Protein 6F0W (pdb70)

Organism: Trichoplax adhaerens (NCBI:txid10228)

Radius of gyration: 16.63 Å; Cα contacts (8 Å, |Δi|>4): 532; chains: 2; bounding box: 41×38×41 Å

InterPro domains:
  IPR002893 Zinc finger, MYND-type [PF01753] (26-63)
  IPR002893 Zinc finger, MYND-type [PS01360] (26-63)
  IPR002893 Zinc finger, MYND-type [PS50865] (26-63)
  IPR005123 Oxoglutarate/iron-dependent dioxygenase domain [PS51471] (190-288)
  IPR006620 Prolyl 4-hydroxylase, alpha subunit [SM00702] (103-287)
  IPR044862 Prolyl 4-hydroxylase alpha subunit, Fe(2+) 2OG dioxygenase domain [PF13640] (195-286)
  IPR051559 Hypoxia-inducible factor prolyl hydroxylases [PTHR12907] (85-297)

B-factor: mean 20.67, std 8.8, range [8.58, 55.77]

CATH classification: 2.60.120.620

Solvent-accessible surface area: 11002 Å² total

Foldseek 3Di:
DCLPDDPVVVVVLLVLLVQQLVCCVPQQKDKDAQQPHDVLLVLQLVLLVVVVVVPQWAADADPVRHDDQQAAPKTKDFAQQPPPSRSSVVSVVVSVVVSVVSNAPRRPNFHWDDKGGKIKIKRAAPQTKHAWDFQPADLQFFFKKKKAWRDAPDDPVVPFWKWKDALPPDIDTHDRYGGMMMMGTRYPRITIMGGGGRHITIMIMMTTGRVVSNVVPDD/DVVVVDDDDDDPVPDDDD

Nearest PDB structures (foldseek):
  6f0w-assembly1_A  TM=1.005E+00  e=2.641E-50  Trichoplax adhaerens
  3ouj-assembly1_A  TM=9.513E-01  e=7.605E-31  Homo sapiens
  3ouh-assembly1_A  TM=9.297E-01  e=4.795E-30  Homo sapiens
  2g1m-assembly1_A  TM=9.326E-01  e=5.099E-30  Homo sapiens
  4j25-assembly4_D  TM=8.792E-01  e=5.509E-13  Pseudomonas putida KT2440

Structure (mmCIF, N/CA/C/O backbone):
data_6F0W
#
_entry.id   6F0W
#
_cell.length_a   40.841
_cell.length_b   41.321
_cell.length_c   42.076
_cell.angle_alpha   114.060
_cell.angle_beta   95.670
_cell.angle_gamma   103.690
#
_symmetry.space_group_name_H-M   'P 1'
#
loop_
_entity.id
_entity.type
_entity.pdbx_description
1 polymer 'HIF prolyl hydroxylase'
2 polymer 'Hypoxia inducible factor, alpha subunit'
3 non-polymer N-OXALYLGLYCINE
4 non-polymer 'MANGANESE (II) ION'
5 water water
#
loop_
_atom_site.group_PDB
_atom_site.id
_atom_site.type_symbol
_atom_site.label_atom_id
_atom_site.label_alt_id
_atom_site.label_comp_id
_atom_site.label_asym_id
_atom_site.label_entity_id
_atom_site.label_seq_id
_atom_site.pdbx_PDB_ins_code
_atom_site.Cartn_x
_atom_site.Cartn_y
_atom_site.Cartn_z
_atom_site.occupancy
_atom_site.B_iso_or_equiv
_atom_site.auth_seq_id
_atom_site.auth_comp_id
_atom_site.auth_asym_id
_atom_site.auth_atom_id
_atom_site.pdbx_PDB_model_num
ATOM 1 N N A CYS A 1 30 ? 11.489 16.044 4.156 0.50 34.69 73 CYS A N 1
ATOM 2 N N B CYS A 1 30 ? 11.714 15.907 4.331 0.50 34.68 73 CYS A N 1
ATOM 3 C CA A CYS A 1 30 ? 10.061 16.275 3.970 0.50 33.76 73 CYS A CA 1
ATOM 4 C CA B CYS A 1 30 ? 10.373 16.473 4.210 0.50 33.80 73 CYS A CA 1
ATOM 5 C C A CYS A 1 30 ? 9.273 15.827 5.194 0.50 33.64 73 CYS A C 1
ATOM 6 C C B CYS A 1 30 ? 9.465 15.899 5.293 0.50 33.65 73 CYS A C 1
ATOM 7 O O A CYS A 1 30 ? 9.206 14.629 5.493 0.50 36.07 73 CYS A O 1
ATOM 8 O O B CYS A 1 30 ? 9.479 14.692 5.562 0.50 36.07 73 CYS A O 1
ATOM 13 N N . ASP A 1 31 ? 8.684 16.778 5.914 0.60 33.08 74 ASP A N 1
ATOM 14 C CA . ASP A 1 31 ? 7.862 16.440 7.073 0.60 29.83 74 ASP A CA 1
ATOM 15 C C . ASP A 1 31 ? 6.473 16.067 6.578 0.60 29.63 74 ASP A C 1
ATOM 16 O O . ASP A 1 31 ? 5.653 16.931 6.258 0.60 29.83 74 ASP A O 1
ATOM 19 N N . LYS A 1 32 ? 6.209 14.772 6.512 0.60 29.66 75 LYS A N 1
ATOM 20 C CA . LYS A 1 32 ? 4.910 14.265 6.108 0.60 29.67 75 LYS A CA 1
ATOM 21 C C . LYS A 1 32 ? 3.945 14.177 7.284 0.60 29.74 75 LYS A C 1
ATOM 22 O O . LYS A 1 32 ? 2.889 13.547 7.165 0.60 29.95 75 LYS A O 1
ATOM 28 N N . THR A 1 33 ? 4.272 14.857 8.390 0.60 29.95 76 THR A N 1
ATOM 29 C CA . THR A 1 33 ? 3.441 15.001 9.593 0.60 29.71 76 THR A CA 1
ATOM 30 C C . THR A 1 33 ? 3.988 14.163 10.738 0.60 29.86 76 THR A C 1
ATOM 31 O O . THR A 1 33 ? 4.665 14.685 11.640 0.60 30.11 76 THR A O 1
ATOM 33 N N . GLU A 1 38 ? 2.081 24.021 8.723 1.00 40.29 81 GLU A N 1
ATOM 34 C CA . GLU A 1 38 ? 1.330 24.827 9.668 1.00 38.84 81 GLU A CA 1
ATOM 35 C C . GLU A 1 38 ? 1.974 26.197 9.887 1.00 35.51 81 GLU A C 1
ATOM 36 O O . GLU A 1 38 ? 1.517 26.964 10.726 1.00 36.03 81 GLU A O 1
ATOM 38 N N . LYS A 1 39 ? 3.025 26.506 9.131 1.00 31.81 82 LYS A N 1
ATOM 39 C CA . LYS A 1 39 ? 3.613 27.836 9.172 1.00 29.47 82 LYS A CA 1
ATOM 40 C C . LYS A 1 39 ? 2.602 28.875 8.702 1.00 25.60 82 LYS A C 1
ATOM 41 O O . LYS A 1 39 ? 1.840 28.643 7.765 1.00 24.48 82 LYS A O 1
ATOM 47 N N . THR A 1 40 ? 2.633 30.061 9.313 1.00 24.05 83 THR A N 1
ATOM 48 C CA . THR A 1 40 ? 1.672 31.087 8.916 1.00 22.99 83 THR A CA 1
ATOM 49 C C . THR A 1 40 ? 1.822 31.462 7.442 1.00 22.34 83 THR A C 1
ATOM 50 O O . THR A 1 40 ? 0.823 31.591 6.729 1.00 22.20 83 THR A O 1
ATOM 54 N N . TRP A 1 41 ? 3.053 31.658 6.967 1.00 23.57 84 TRP A N 1
ATOM 55 C CA . TRP A 1 41 ? 3.227 32.049 5.574 1.00 26.11 84 TRP A CA 1
ATOM 56 C C . TRP A 1 41 ? 2.729 30.967 4.630 1.00 24.67 84 TRP A C 1
ATOM 57 O O . TRP A 1 41 ? 2.199 31.281 3.564 1.00 24.94 84 TRP A O 1
ATOM 68 N N . GLN A 1 42 ? 2.852 29.696 5.017 1.00 23.34 85 GLN A N 1
ATOM 69 C CA . GLN A 1 42 ? 2.361 28.616 4.172 1.00 23.48 85 GLN A CA 1
ATOM 70 C C . GLN A 1 42 ? 0.838 28.602 4.142 1.00 20.73 85 GLN A C 1
ATOM 71 O O . GLN A 1 42 ? 0.230 28.387 3.086 1.00 20.75 85 GLN A O 1
ATOM 77 N N . LEU A 1 43 ? 0.207 28.797 5.303 1.00 19.02 86 LEU A N 1
ATOM 78 C CA . LEU A 1 43 ? -1.246 28.811 5.347 1.00 18.62 86 LEU A CA 1
ATOM 79 C C . LEU A 1 43 ? -1.795 29.954 4.507 1.00 19.27 86 LEU A C 1
ATOM 80 O O . LEU A 1 43 ? -2.778 29.776 3.790 1.00 20.32 86 LEU A O 1
ATOM 85 N N . GLN A 1 44 ? -1.159 31.132 4.560 1.00 19.77 87 GLN A N 1
ATOM 86 C CA . GLN A 1 44 ? -1.614 32.247 3.719 1.00 20.44 87 GLN A CA 1
ATOM 87 C C . GLN A 1 44 ? -1.365 31.988 2.233 1.00 21.10 87 GLN A C 1
ATOM 88 O O . GLN A 1 44 ? -2.219 32.300 1.377 1.00 21.54 87 GLN A O 1
ATOM 94 N N . LYS A 1 45 ? -0.242 31.338 1.914 1.00 21.70 88 LYS A N 1
ATOM 95 C CA . LYS A 1 45 ? 0.033 30.971 0.533 1.00 22.22 88 LYS A CA 1
ATOM 96 C C . LYS A 1 45 ? -1.022 30.015 0.001 1.00 21.96 88 LYS A C 1
ATOM 97 O O . LYS A 1 45 ? -1.471 30.140 -1.143 1.00 21.86 88 LYS A O 1
ATOM 103 N N . ASN A 1 46 ? -1.411 29.031 0.810 1.00 22.43 89 ASN A N 1
ATOM 104 C CA . ASN A 1 46 ? -2.400 28.069 0.365 1.00 23.12 89 ASN A CA 1
ATOM 105 C C . ASN A 1 46 ? -3.734 28.733 0.066 1.00 20.69 89 ASN A C 1
ATOM 106 O O . ASN A 1 46 ? -4.421 28.338 -0.884 1.00 20.00 89 ASN A O 1
ATOM 111 N N . GLU A 1 47 ? -4.104 29.769 0.839 1.00 20.05 90 GLU A N 1
ATOM 112 C CA . GLU A 1 47 ? -5.313 30.522 0.514 1.00 19.96 90 GLU A CA 1
ATOM 113 C C . GLU A 1 47 ? -5.163 31.192 -0.839 1.00 19.43 90 GLU A C 1
ATOM 114 O O . GLU A 1 47 ? -6.084 31.149 -1.667 1.00 19.47 90 GLU A O 1
ATOM 120 N N . ARG A 1 48 ? -4.004 31.820 -1.080 1.00 20.37 91 ARG A N 1
ATOM 121 C CA . ARG A 1 48 ? -3.737 32.457 -2.370 1.00 21.68 91 ARG A CA 1
ATOM 122 C C . ARG A 1 48 ? -3.799 31.453 -3.512 1.00 18.84 91 ARG A C 1
ATOM 123 O O . ARG A 1 48 ? -4.370 31.738 -4.570 1.00 18.90 91 ARG A O 1
ATOM 131 N N . LEU A 1 49 ? -3.246 30.256 -3.318 1.00 17.85 92 LEU A N 1
ATOM 132 C CA . LEU A 1 49 ? -3.295 29.257 -4.369 1.00 17.87 92 LEU A CA 1
ATOM 133 C C . LEU A 1 49 ? -4.722 28.837 -4.700 1.00 16.40 92 LEU A C 1
ATOM 134 O O . LEU A 1 49 ? -5.056 28.653 -5.868 1.00 15.99 92 LEU A O 1
ATOM 139 N N A SER A 1 50 ? -5.566 28.633 -3.685 0.75 16.13 93 SER A N 1
ATOM 140 N N B SER A 1 50 ? -5.567 28.636 -3.690 0.25 16.88 93 SER A N 1
ATOM 141 C CA A SER A 1 50 ? -6.948 28.259 -3.965 0.75 16.67 93 SER A CA 1
ATOM 142 C CA B SER A 1 50 ? -6.944 28.256 -3.983 0.25 17.68 93 SER A CA 1
ATOM 143 C C A SER A 1 50 ? -7.673 29.372 -4.721 0.75 15.64 93 SER A C 1
ATOM 144 C C B SER A 1 50 ? -7.671 29.368 -4.732 0.25 16.81 93 SER A C 1
ATOM 145 O O A SER A 1 50 ? -8.429 29.100 -5.654 0.75 15.77 93 SER A O 1
ATOM 146 O O B SER A 1 50 ? -8.455 29.096 -5.648 0.25 16.71 93 SER A O 1
ATOM 151 N N . ASN A 1 51 ? -7.406 30.626 -4.377 1.00 16.72 94 ASN A N 1
ATOM 152 C CA . ASN A 1 51 ? -8.024 31.732 -5.103 1.00 17.83 94 ASN A CA 1
ATOM 153 C C . ASN A 1 51 ? -7.583 31.747 -6.562 1.00 16.60 94 ASN A C 1
ATOM 154 O O . ASN A 1 51 ? -8.389 31.994 -7.466 1.00 16.71 94 ASN A O 1
ATOM 159 N N A MET A 1 52 ? -6.308 31.461 -6.808 0.42 16.46 95 MET A N 1
ATOM 160 N N B MET A 1 52 ? -6.294 31.481 -6.815 0.58 15.57 95 MET A N 1
ATOM 161 C CA A MET A 1 52 ? -5.815 31.414 -8.174 0.42 16.46 95 MET A CA 1
ATOM 162 C CA B MET A 1 52 ? -5.804 31.389 -8.187 0.58 14.75 95 MET A CA 1
ATOM 163 C C A MET A 1 52 ? -6.406 30.228 -8.934 0.42 15.18 95 MET A C 1
ATOM 164 C C B MET A 1 52 ? -6.461 30.233 -8.922 0.58 14.63 95 MET A C 1
ATOM 165 O O A MET A 1 52 ? -6.773 30.351 -10.111 0.42 14.85 95 MET A O 1
ATOM 166 O O B MET A 1 52 ? -6.920 30.373 -10.067 0.58 14.72 95 MET A O 1
ATOM 175 N N . VAL A 1 53 ? -6.516 29.070 -8.284 1.00 14.30 96 VAL A N 1
ATOM 176 C CA . VAL A 1 53 ? -7.103 27.907 -8.929 1.00 14.73 96 VAL A CA 1
ATOM 177 C C . VAL A 1 53 ? -8.544 28.180 -9.315 1.00 14.02 96 VAL A C 1
ATOM 178 O O . VAL A 1 53 ? -8.959 27.880 -10.438 1.00 14.55 96 VAL A O 1
ATOM 182 N N . VAL A 1 54 ? -9.333 28.734 -8.395 1.00 14.18 97 VAL A N 1
ATOM 183 C CA . VAL A 1 54 ? -10.729 29.033 -8.708 1.00 14.34 97 VAL A CA 1
ATOM 184 C C . VAL A 1 54 ? -10.803 29.957 -9.918 1.00 14.05 97 VAL A C 1
ATOM 185 O O . VAL A 1 54 ? -11.531 29.704 -10.888 1.00 15.37 97 VAL A O 1
ATOM 189 N N . ASN A 1 55 ? -10.065 31.059 -9.878 1.00 14.08 98 ASN A N 1
ATOM 190 C CA . ASN A 1 55 ? -10.126 32.000 -10.997 1.00 14.56 98 ASN A CA 1
ATOM 191 C C . ASN A 1 55 ? -9.654 31.382 -12.306 1.00 14.71 98 ASN A C 1
ATOM 192 O O . ASN A 1 55 ? -10.272 31.587 -13.368 1.00 15.74 98 ASN A O 1
ATOM 197 N N . GLN A 1 56 ? -8.549 30.637 -12.259 1.00 14.25 99 GLN A N 1
ATOM 198 C CA . GLN A 1 56 ? -8.004 30.105 -13.505 1.00 14.05 99 GLN A CA 1
ATOM 199 C C . GLN A 1 56 ? -8.888 29.015 -14.102 1.00 14.25 99 GLN A C 1
ATOM 200 O O . GLN A 1 56 ? -9.101 28.987 -15.315 1.00 14.88 99 GLN A O 1
ATOM 206 N N . LEU A 1 57 ? -9.431 28.115 -13.279 1.00 13.75 100 LEU A N 1
ATOM 207 C CA . LEU A 1 57 ? -10.349 27.112 -13.792 1.00 14.36 100 LEU A CA 1
ATOM 208 C C . LEU A 1 57 ? -11.605 27.767 -14.344 1.00 15.77 100 LEU A C 1
ATOM 209 O O . LEU A 1 57 ? -12.044 27.449 -15.451 1.00 16.97 100 LEU A O 1
ATOM 214 N N . ASN A 1 58 ? -12.200 28.696 -13.599 1.00 17.37 101 ASN A N 1
ATOM 215 C CA . ASN A 1 58 ? -13.443 29.301 -14.085 1.00 20.00 101 ASN A CA 1
ATOM 216 C C . ASN A 1 58 ? -13.193 30.140 -15.334 1.00 21.98 101 ASN A C 1
ATOM 217 O O . ASN A 1 58 ? -14.051 30.191 -16.225 1.00 24.56 101 ASN A O 1
ATOM 222 N N . THR A 1 59 ? -12.052 30.829 -15.417 1.00 21.16 102 THR A N 1
ATOM 223 C CA . THR A 1 59 ? -11.754 31.711 -16.548 1.00 21.46 102 THR A CA 1
ATOM 224 C C . THR A 1 59 ? -11.239 30.946 -17.761 1.00 21.14 102 THR A C 1
ATOM 225 O O . THR A 1 59 ? -11.626 31.232 -18.906 1.00 23.67 102 THR A O 1
ATOM 229 N N . ASN A 1 60 ? -10.274 30.074 -17.550 1.00 19.01 103 ASN A N 1
ATOM 230 C CA . ASN A 1 60 ? -9.519 29.516 -18.641 1.00 18.59 103 ASN A CA 1
ATOM 231 C C . ASN A 1 60 ? -9.656 28.000 -18.742 1.00 16.74 103 ASN A C 1
ATOM 232 O O . ASN A 1 60 ? -9.240 27.425 -19.753 1.00 18.34 103 ASN A O 1
ATOM 237 N N . GLY A 1 61 ? -10.218 27.349 -17.723 1.00 16.38 104 GLY A N 1
ATOM 238 C CA . GLY A 1 61 ? -10.489 25.930 -17.746 1.00 16.29 104 GLY A CA 1
ATOM 239 C C . GLY A 1 61 ? -9.334 25.066 -17.312 1.00 13.71 104 GLY A C 1
ATOM 240 O O . GLY A 1 61 ? -9.488 23.843 -17.310 1.00 12.45 104 GLY A O 1
ATOM 241 N N . PHE A 1 62 ? -8.207 25.657 -16.932 1.00 12.11 105 PHE A N 1
ATOM 242 C CA . PHE A 1 62 ? -7.043 24.929 -16.462 1.00 12.31 105 PHE A CA 1
ATOM 243 C C . PHE A 1 62 ? -6.204 25.866 -15.612 1.00 11.81 105 PHE A C 1
ATOM 244 O O . PHE A 1 62 ? -6.283 27.099 -15.757 1.00 13.67 105 PHE A O 1
ATOM 252 N N . CYS A 1 63 ? -5.304 25.258 -14.818 1.00 11.98 106 CYS A N 1
ATOM 253 C CA . CYS A 1 63 ? -4.432 26.014 -13.935 1.00 12.84 106 CYS A CA 1
ATOM 254 C C . CYS A 1 63 ? -3.144 25.225 -13.751 1.00 13.28 106 CYS A C 1
ATOM 255 O O . CYS A 1 63 ? -3.210 24.036 -13.467 1.00 13.85 106 CYS A O 1
ATOM 258 N N . ILE A 1 64 ? -2.016 25.891 -13.829 1.00 13.63 107 ILE A N 1
ATOM 259 C CA . ILE A 1 64 ? -0.708 25.323 -13.565 1.00 14.71 107 ILE A CA 1
ATOM 260 C C . ILE A 1 64 ? -0.194 25.908 -12.260 1.00 16.01 107 ILE A C 1
ATOM 261 O O . ILE A 1 64 ? -0.197 27.126 -12.084 1.00 18.26 107 ILE A O 1
ATOM 266 N N . ILE A 1 65 ? 0.315 25.042 -11.376 1.00 15.21 108 ILE A N 1
ATOM 267 C CA . ILE A 1 65 ? 1.034 25.455 -10.179 1.00 15.62 108 ILE A CA 1
ATOM 268 C C . ILE A 1 65 ? 2.435 24.847 -10.246 1.00 15.35 108 ILE A C 1
ATOM 269 O O . ILE A 1 65 ? 2.605 23.635 -10.115 1.00 15.66 108 ILE A O 1
ATOM 274 N N . ASN A 1 66 ? 3.436 25.684 -10.383 1.00 15.17 109 ASN A N 1
ATOM 275 C CA . ASN A 1 66 ? 4.808 25.211 -10.365 1.00 15.55 109 ASN A CA 1
ATOM 276 C C . ASN A 1 66 ? 5.295 25.035 -8.932 1.00 16.17 109 ASN A C 1
ATOM 277 O O . ASN A 1 66 ? 4.854 25.721 -8.013 1.00 17.21 109 ASN A O 1
ATOM 282 N N . ASN A 1 67 ? 6.221 24.091 -8.740 1.00 15.28 110 ASN A N 1
ATOM 283 C CA . ASN A 1 67 ? 6.866 23.909 -7.432 1.00 16.18 110 ASN A CA 1
ATOM 284 C C . ASN A 1 67 ? 5.843 23.651 -6.322 1.00 16.36 110 ASN A C 1
ATOM 285 O O . ASN A 1 67 ? 5.885 24.256 -5.251 1.00 17.99 110 ASN A O 1
ATOM 290 N N . PHE A 1 68 ? 4.934 22.713 -6.573 1.00 14.82 111 PHE A N 1
ATOM 291 C CA . PHE A 1 68 ? 3.802 22.548 -5.673 1.00 14.55 111 PHE A CA 1
ATOM 292 C C . PHE A 1 68 ? 4.226 22.038 -4.301 1.00 14.88 111 PHE A C 1
ATOM 293 O O . PHE A 1 68 ? 3.776 22.569 -3.286 1.00 15.93 111 PHE A O 1
ATOM 301 N N . LEU A 1 69 ? 5.049 20.981 -4.250 1.00 15.18 112 LEU A N 1
ATOM 302 C CA . LEU A 1 69 ? 5.463 20.412 -2.968 1.00 16.39 112 LEU A CA 1
ATOM 303 C C . LEU A 1 69 ? 6.837 20.867 -2.515 1.00 17.93 112 LEU A C 1
ATOM 304 O O . LEU A 1 69 ? 7.160 20.691 -1.334 1.00 20.65 112 LEU A O 1
ATOM 309 N N . GLY A 1 70 ? 7.650 21.425 -3.399 1.00 18.09 113 GLY A N 1
ATOM 310 C CA . GLY A 1 70 ? 9.058 21.645 -3.076 1.00 19.36 113 GLY A CA 1
ATOM 311 C C . GLY A 1 70 ? 9.917 20.454 -3.458 1.00 20.54 113 GLY A C 1
ATOM 312 O O . GLY A 1 70 ? 9.468 19.324 -3.490 1.00 20.12 113 GLY A O 1
ATOM 313 N N A SER A 1 71 ? 11.206 20.720 -3.718 0.50 21.69 114 SER A N 1
ATOM 314 N N B SER A 1 71 ? 11.201 20.729 -3.736 0.50 21.94 114 SER A N 1
ATOM 315 C CA A SER A 1 71 ? 12.062 19.696 -4.325 0.50 24.03 114 SER A CA 1
ATOM 316 C CA B SER A 1 71 ? 12.075 19.706 -4.316 0.50 24.57 114 SER A CA 1
ATOM 317 C C A SER A 1 71 ? 12.311 18.514 -3.393 0.50 23.18 114 SER A C 1
ATOM 318 C C B SER A 1 71 ? 12.265 18.513 -3.388 0.50 23.60 114 SER A C 1
ATOM 319 O O A SER A 1 71 ? 12.416 17.379 -3.860 0.50 22.41 114 SER A O 1
ATOM 320 O O B SER A 1 71 ? 12.258 17.371 -3.848 0.50 23.20 114 SER A O 1
ATOM 325 N N . SER A 1 72 ? 12.441 18.754 -2.085 1.00 24.01 115 SER A N 1
ATOM 326 C CA . SER A 1 72 ? 12.691 17.649 -1.152 1.00 25.71 115 SER A CA 1
ATOM 327 C C . SER A 1 72 ? 11.520 16.667 -1.108 1.00 23.40 115 SER A C 1
ATOM 328 O O . SER A 1 72 ? 11.698 15.441 -1.233 1.00 23.06 115 SER A O 1
ATOM 331 N N . CYS A 1 73 ? 10.306 17.181 -0.921 1.00 21.70 116 CYS A N 1
ATOM 332 C CA A CYS A 1 73 ? 9.128 16.321 -0.881 0.60 21.10 116 CYS A CA 1
ATOM 333 C CA B CYS A 1 73 ? 9.140 16.317 -0.881 0.40 21.13 116 CYS A CA 1
ATOM 334 C C . CYS A 1 73 ? 8.863 15.682 -2.244 1.00 18.72 116 CYS A C 1
ATOM 335 O O . CYS A 1 73 ? 8.515 14.500 -2.336 1.00 18.25 116 CYS A O 1
ATOM 340 N N . SER A 1 74 ? 9.015 16.439 -3.320 1.00 16.82 117 SER A N 1
ATOM 341 C CA . SER A 1 74 ? 8.802 15.889 -4.640 1.00 16.09 117 SER A CA 1
ATOM 342 C C . SER A 1 74 ? 9.770 14.734 -4.921 1.00 15.06 117 SER A C 1
ATOM 343 O O . SER A 1 74 ? 9.409 13.751 -5.566 1.00 14.34 117 SER A O 1
ATOM 346 N N . THR A 1 75 ? 11.033 14.853 -4.483 1.00 16.40 118 THR A N 1
ATOM 347 C CA . THR A 1 75 ? 11.991 13.777 -4.691 1.00 17.46 118 THR A CA 1
ATOM 348 C C . THR A 1 75 ? 11.521 12.518 -3.985 1.00 16.49 118 THR A C 1
ATOM 349 O O . THR A 1 75 ? 11.665 11.420 -4.523 1.00 16.36 118 THR A O 1
ATOM 353 N N . GLU A 1 76 ? 10.962 12.658 -2.785 1.00 16.45 119 GLU A N 1
ATOM 354 C CA . GLU A 1 76 ? 10.458 11.481 -2.073 1.00 17.33 119 GLU A CA 1
ATOM 355 C C . GLU A 1 76 ? 9.302 10.841 -2.824 1.00 15.13 119 GLU A C 1
ATOM 356 O O . GLU A 1 76 ? 9.212 9.609 -2.878 1.00 15.20 119 GLU A O 1
ATOM 362 N N . VAL A 1 77 ? 8.405 11.658 -3.402 1.00 14.01 120 VAL A N 1
ATOM 363 C CA . VAL A 1 77 ? 7.323 11.097 -4.194 1.00 13.47 120 VAL A CA 1
ATOM 364 C C . VAL A 1 77 ? 7.907 10.312 -5.346 1.00 13.12 120 VAL A C 1
ATOM 365 O O . VAL A 1 77 ? 7.505 9.185 -5.622 1.00 13.99 120 VAL A O 1
ATOM 369 N N . LEU A 1 78 ? 8.851 10.938 -6.078 1.00 13.17 121 LEU A N 1
ATOM 370 C CA . LEU A 1 78 ? 9.448 10.274 -7.226 1.00 13.95 121 LEU A CA 1
ATOM 371 C C . LEU A 1 78 ? 10.106 8.955 -6.818 1.00 13.46 121 LEU A C 1
ATOM 372 O O . LEU A 1 78 ? 9.928 7.940 -7.481 1.00 14.34 121 LEU A O 1
ATOM 377 N N . GLN A 1 79 ? 10.834 8.949 -5.708 1.00 14.20 122 GLN A N 1
ATOM 378 C CA A GLN A 1 79 ? 11.520 7.723 -5.274 0.58 15.23 122 GLN A CA 1
ATOM 379 C CA B GLN A 1 79 ? 11.521 7.727 -5.273 0.42 15.19 122 GLN A CA 1
ATOM 380 C C . GLN A 1 79 ? 10.526 6.608 -4.981 1.00 14.65 122 GLN A C 1
ATOM 381 O O . GLN A 1 79 ? 10.745 5.449 -5.358 1.00 15.24 122 GLN A O 1
ATOM 392 N N . GLN A 1 80 ? 9.381 6.949 -4.373 1.00 14.20 123 GLN A N 1
ATOM 393 C CA . GLN A 1 80 ? 8.381 5.921 -4.080 1.00 14.51 123 GLN A CA 1
ATOM 394 C C . GLN A 1 80 ? 7.705 5.432 -5.351 1.00 13.75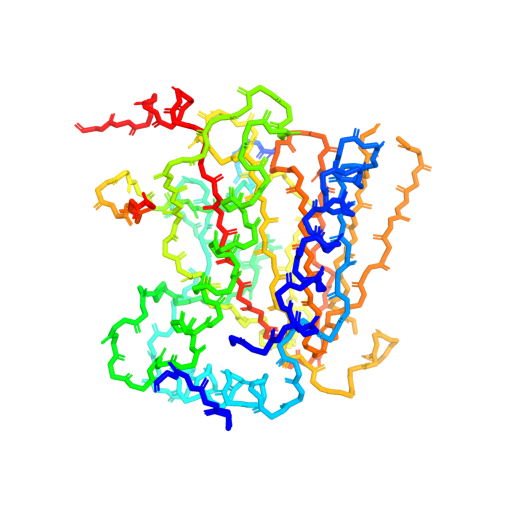 123 GLN A C 1
ATOM 395 O O . GLN A 1 80 ? 7.426 4.238 -5.491 1.00 14.84 123 GLN A O 1
ATOM 401 N N . VAL A 1 81 ? 7.438 6.326 -6.309 1.00 13.79 124 VAL A N 1
ATOM 402 C CA . VAL A 1 81 ? 6.905 5.891 -7.592 1.00 13.32 124 VAL A CA 1
ATOM 403 C C . VAL A 1 81 ? 7.872 4.952 -8.308 1.00 13.67 124 VAL A C 1
ATOM 404 O O . VAL A 1 81 ? 7.467 3.927 -8.863 1.00 14.01 124 VAL A O 1
ATOM 408 N N . LEU A 1 82 ? 9.164 5.269 -8.287 1.00 14.34 125 LEU A N 1
ATOM 409 C CA . LEU A 1 82 ? 10.143 4.392 -8.938 1.00 15.06 125 LEU A CA 1
ATOM 410 C C . LEU A 1 82 ? 10.225 3.044 -8.251 1.00 14.81 125 LEU A C 1
ATOM 411 O O . LEU A 1 82 ? 10.322 2.020 -8.903 1.00 15.50 125 LEU A O 1
ATOM 416 N N . ASN A 1 83 ? 10.167 3.045 -6.941 1.00 14.71 126 ASN A N 1
ATOM 417 C CA . ASN A 1 83 ? 10.194 1.775 -6.222 1.00 16.00 126 ASN A CA 1
ATOM 418 C C . ASN A 1 83 ? 8.980 0.916 -6.561 1.00 15.99 126 ASN A C 1
ATOM 419 O O . ASN A 1 83 ? 9.104 -0.305 -6.733 1.00 16.86 126 ASN A O 1
ATOM 424 N N . LEU A 1 84 ? 7.795 1.519 -6.628 1.00 15.35 127 LEU A N 1
ATOM 425 C CA . LEU A 1 84 ? 6.610 0.778 -7.050 1.00 15.74 127 LEU A CA 1
ATOM 426 C C . LEU A 1 84 ? 6.781 0.216 -8.455 1.00 14.78 127 LEU A C 1
ATOM 427 O O . LEU A 1 84 ? 6.442 -0.951 -8.721 1.00 15.68 127 LEU A O 1
ATOM 432 N N . TYR A 1 85 ? 7.293 1.039 -9.378 1.00 14.47 128 TYR A N 1
ATOM 433 C CA . TYR A 1 85 ? 7.442 0.576 -10.752 1.00 14.97 128 TYR A CA 1
ATOM 434 C C . TYR A 1 85 ? 8.412 -0.604 -10.811 1.00 15.95 128 TYR A C 1
ATOM 435 O O . TYR A 1 85 ? 8.146 -1.621 -11.470 1.00 16.94 128 TYR A O 1
ATOM 444 N N . GLN A 1 86 ? 9.530 -0.497 -10.108 1.00 17.20 129 GLN A N 1
ATOM 445 C CA . GLN A 1 86 ? 10.541 -1.552 -10.133 1.00 20.00 129 GLN A CA 1
ATOM 446 C C . GLN A 1 86 ? 10.051 -2.829 -9.482 1.00 20.49 129 GLN A C 1
ATOM 447 O O . GLN A 1 86 ? 10.581 -3.904 -9.775 1.00 23.18 129 GLN A O 1
ATOM 453 N N . SER A 1 87 ? 9.037 -2.739 -8.629 1.00 19.20 130 SER A N 1
ATOM 454 C CA . SER A 1 87 ? 8.487 -3.887 -7.924 1.00 19.81 130 SER A CA 1
ATOM 455 C C . SER A 1 87 ? 7.505 -4.703 -8.765 1.00 19.56 130 SER A C 1
ATOM 456 O O . SER A 1 87 ? 7.078 -5.775 -8.326 1.00 20.72 130 SER A O 1
ATOM 459 N N . GLY A 1 88 ? 7.171 -4.267 -9.972 1.00 17.70 131 GLY A N 1
ATOM 460 C CA . GLY A 1 88 ? 6.441 -5.094 -10.899 1.00 17.09 131 GLY A CA 1
ATOM 461 C C . GLY A 1 88 ? 4.938 -5.084 -10.727 1.00 16.16 131 GLY A C 1
ATOM 462 O O . GLY A 1 88 ? 4.277 -5.994 -11.222 1.00 16.47 131 GLY A O 1
ATOM 463 N N . VAL A 1 89 ? 4.386 -4.061 -10.070 1.00 15.26 132 VAL A N 1
ATOM 464 C CA . VAL A 1 89 ? 2.955 -3.993 -9.795 1.00 14.86 132 VAL A CA 1
ATOM 465 C C . VAL A 1 89 ? 2.171 -3.142 -10.774 1.00 13.76 132 VAL A C 1
ATOM 466 O O . VAL A 1 89 ? 0.940 -3.033 -10.617 1.00 15.64 132 VAL A O 1
ATOM 470 N N . PHE A 1 90 ? 2.804 -2.544 -11.787 1.00 12.80 133 PHE A N 1
ATOM 471 C CA . PHE A 1 90 ? 2.067 -1.712 -12.749 1.00 12.95 133 PHE A CA 1
ATOM 472 C C . PHE A 1 90 ? 1.425 -2.566 -13.843 1.00 13.92 133 PHE A C 1
ATOM 473 O O . PHE A 1 90 ? 1.965 -3.589 -14.288 1.00 15.07 133 PHE A O 1
ATOM 481 N N . SER A 1 91 ? 0.172 -2.215 -14.151 1.00 15.23 134 SER A N 1
ATOM 482 C CA . SER A 1 91 ? -0.614 -2.887 -15.183 1.00 16.09 134 SER A CA 1
ATOM 483 C C . SER A 1 91 ? -0.709 -1.953 -16.390 1.00 16.02 134 SER A C 1
ATOM 484 O O . SER A 1 91 ? -0.190 -0.863 -16.381 1.00 16.50 134 SER A O 1
ATOM 487 N N . ASN A 1 92 ? -1.414 -2.352 -17.418 1.00 17.17 135 ASN A N 1
ATOM 488 C CA . ASN A 1 92 ? -1.597 -1.459 -18.571 1.00 17.77 135 ASN A CA 1
ATOM 489 C C . ASN A 1 92 ? -2.733 -0.470 -18.376 1.00 16.34 135 ASN A C 1
ATOM 490 O O . ASN A 1 92 ? -3.781 -0.821 -17.862 1.00 17.26 135 ASN A O 1
ATOM 495 N N . GLY A 1 93 ? -2.534 0.782 -18.799 1.00 15.15 136 GLY A N 1
ATOM 496 C CA . GLY A 1 93 ? -3.629 1.725 -18.732 1.00 14.84 136 GLY A CA 1
ATOM 497 C C . GLY A 1 93 ? -4.769 1.257 -19.602 1.00 15.43 136 GLY A C 1
ATOM 498 O O . GLY A 1 93 ? -4.561 0.745 -20.698 1.00 16.87 136 GLY A O 1
ATOM 499 N N A GLN A 1 94 ? -5.989 1.458 -19.115 0.70 15.08 137 GLN A N 1
ATOM 500 N N B GLN A 1 94 ? -5.985 1.497 -19.138 0.30 16.36 137 GLN A N 1
ATOM 501 C CA A GLN A 1 94 ? -7.190 0.955 -19.764 0.70 16.53 137 GLN A CA 1
ATOM 502 C CA B GLN A 1 94 ? -7.166 0.975 -19.798 0.30 18.33 137 GLN A CA 1
ATOM 503 C C A GLN A 1 94 ? -8.098 2.086 -20.224 0.70 16.58 137 GLN A C 1
ATOM 504 C C B GLN A 1 94 ? -8.112 2.089 -20.211 0.30 18.08 137 GLN A C 1
ATOM 505 O O A GLN A 1 94 ? -8.029 3.201 -19.727 0.70 14.62 137 GLN A O 1
ATOM 506 O O B GLN A 1 94 ? -8.080 3.198 -19.680 0.30 17.12 137 GLN A O 1
ATOM 517 N N . LEU A 1 95 ? -8.950 1.760 -21.182 1.00 18.78 138 LEU A N 1
ATOM 518 C CA . LEU A 1 95 ? -9.985 2.658 -21.671 1.00 21.20 138 LEU A CA 1
ATOM 519 C C . LEU A 1 95 ? -11.332 2.327 -21.029 1.00 24.06 138 LEU A C 1
ATOM 520 O O . LEU A 1 95 ? -11.534 1.272 -20.434 1.00 24.69 138 LEU A O 1
ATOM 525 N N . ALA A 1 96 ? -12.283 3.242 -21.206 1.00 28.83 139 ALA A N 1
ATOM 526 C CA . ALA A 1 96 ? -13.568 3.167 -20.511 1.00 33.84 139 ALA A CA 1
ATOM 527 C C . ALA A 1 96 ? -14.251 1.814 -20.645 1.00 38.57 139 ALA A C 1
ATOM 528 O O . ALA A 1 96 ? -15.004 1.420 -19.749 1.00 40.44 139 ALA A O 1
ATOM 529 N N . ARG A 1 97 ? -14.012 1.083 -21.741 1.00 40.70 140 ARG A N 1
ATOM 530 C CA . ARG A 1 97 ? -14.530 -0.282 -21.873 1.00 42.20 140 ARG A CA 1
ATOM 531 C C . ARG A 1 97 ? -13.700 -1.320 -21.088 1.00 43.18 140 ARG A C 1
ATOM 532 O O . ARG A 1 97 ? -13.947 -2.532 -21.194 1.00 43.77 140 ARG A O 1
ATOM 533 N N . ASN A 1 98 ? -12.723 -0.867 -20.303 1.00 42.98 141 ASN A N 1
ATOM 534 C CA . ASN A 1 98 ? -11.852 -1.750 -19.527 1.00 43.03 141 ASN A CA 1
ATOM 535 C C . ASN A 1 98 ? -11.010 -2.650 -20.435 1.00 43.34 141 ASN A C 1
ATOM 536 O O . ASN A 1 98 ? -10.796 -3.826 -20.151 1.00 44.62 141 ASN A O 1
ATOM 541 N N . VAL A 1 99 ? -10.519 -2.090 -21.542 1.00 42.25 142 VAL A N 1
ATOM 542 C CA . VAL A 1 99 ? -9.598 -2.785 -22.435 1.00 40.84 142 VAL A CA 1
ATOM 543 C C . VAL A 1 99 ? -8.421 -1.856 -22.715 1.00 38.47 142 VAL A C 1
ATOM 544 O O . VAL A 1 99 ? -8.493 -0.647 -22.502 1.00 34.89 142 VAL A O 1
ATOM 545 N N . SER A 1 100 ? -7.314 -2.441 -23.165 1.00 39.61 143 SER A N 1
ATOM 546 C CA . SER A 1 100 ? -6.100 -1.686 -23.448 1.00 40.15 143 SER A CA 1
ATOM 547 C C . SER A 1 100 ? -5.731 -1.817 -24.919 1.00 39.93 143 SER A C 1
ATOM 548 O O . SER A 1 100 ? -5.728 -2.923 -25.478 1.00 40.55 143 SER A O 1
ATOM 551 N N . VAL A 1 101 ? -5.425 -0.685 -25.540 1.00 38.56 144 VAL A N 1
ATOM 552 C CA . VAL A 1 101 ? -4.931 -0.631 -26.909 1.00 37.00 144 VAL A CA 1
ATOM 553 C C . VAL A 1 101 ? -3.688 0.244 -26.867 1.00 34.99 144 VAL A C 1
ATOM 554 O O . VAL A 1 101 ? -3.787 1.470 -26.723 1.00 32.57 144 VAL A O 1
ATOM 558 N N . ASN A 1 102 ? -2.517 -0.387 -26.971 1.00 36.48 145 ASN A N 1
ATOM 559 C CA . ASN A 1 102 ? -1.261 0.321 -26.766 1.00 38.30 145 ASN A CA 1
ATOM 560 C C . ASN A 1 102 ? -1.105 1.499 -27.722 1.00 36.86 145 ASN A C 1
ATOM 561 O O . ASN A 1 102 ? -0.488 2.513 -27.355 1.00 35.60 145 ASN A O 1
ATOM 566 N N . ARG A 1 103 ? -1.645 1.390 -28.947 1.00 36.84 146 ARG A N 1
ATOM 567 C CA . ARG A 1 103 ? -1.522 2.477 -29.921 1.00 36.63 146 ARG A CA 1
ATOM 568 C C . ARG A 1 103 ? -2.406 3.679 -29.571 1.00 34.09 146 ARG A C 1
ATOM 569 O O . ARG A 1 103 ? -2.191 4.787 -30.107 1.00 35.05 146 ARG A O 1
ATOM 571 N N . ILE A 1 104 ? -3.402 3.483 -28.706 1.00 29.58 147 ILE A N 1
ATOM 572 C CA . ILE A 1 104 ? -4.252 4.573 -28.226 1.00 26.48 147 ILE A CA 1
ATOM 573 C C . ILE A 1 104 ? -3.717 5.162 -26.931 1.00 21.62 147 ILE A C 1
ATOM 574 O O . ILE A 1 104 ? -3.556 6.382 -26.807 1.00 19.45 147 ILE A O 1
ATOM 579 N N . ARG A 1 105 ? -3.418 4.297 -25.961 1.00 20.02 148 ARG A N 1
ATOM 580 C CA . ARG A 1 105 ? -2.958 4.704 -24.640 1.00 19.00 148 ARG A CA 1
ATOM 581 C C . ARG A 1 105 ? -1.807 3.781 -24.243 1.00 17.18 148 ARG A C 1
ATOM 582 O O . ARG A 1 105 ? -2.032 2.591 -24.055 1.00 18.29 148 ARG A O 1
ATOM 590 N N . GLY A 1 106 ? -0.596 4.321 -24.138 1.00 16.00 149 GLY A N 1
ATOM 591 C CA . GLY A 1 106 ? 0.609 3.537 -23.973 1.00 16.12 149 GLY A CA 1
ATOM 592 C C . GLY A 1 106 ? 1.288 3.568 -22.617 1.00 15.68 149 GLY A C 1
ATOM 593 O O . GLY A 1 106 ? 2.462 3.167 -22.498 1.00 16.50 149 GLY A O 1
ATOM 594 N N . ASP A 1 107 ? 0.555 3.937 -21.572 1.00 14.16 150 ASP A N 1
ATOM 595 C CA . ASP A 1 107 ? 1.138 3.973 -20.238 1.00 13.15 150 ASP A CA 1
ATOM 596 C C . ASP A 1 107 ? 0.904 2.688 -19.461 1.00 12.94 150 ASP A C 1
ATOM 597 O O . ASP A 1 107 ? 0.033 1.873 -19.764 1.00 14.36 150 ASP A O 1
ATOM 602 N N . LYS A 1 108 ? 1.729 2.525 -18.443 1.00 12.78 151 LYS A N 1
ATOM 603 C CA . LYS A 1 108 ? 1.586 1.534 -17.390 1.00 12.72 151 LYS A CA 1
ATOM 604 C C . LYS A 1 108 ? 1.164 2.277 -16.136 1.00 11.81 151 LYS A C 1
ATOM 605 O O . LYS A 1 108 ? 1.628 3.401 -15.890 1.00 12.45 151 LYS A O 1
ATOM 611 N N . ILE A 1 109 ? 0.236 1.702 -15.360 1.00 11.26 152 ILE A N 1
ATOM 612 C CA A ILE A 1 109 ? -0.363 2.396 -14.223 0.55 11.11 152 ILE A CA 1
ATOM 613 C CA B ILE A 1 109 ? -0.349 2.401 -14.220 0.45 11.27 152 ILE A CA 1
ATOM 614 C C . ILE A 1 109 ? -0.430 1.508 -12.992 1.00 11.46 152 ILE A C 1
ATOM 615 O O . ILE A 1 109 ? -0.416 0.284 -13.084 1.00 13.22 152 ILE A O 1
ATOM 624 N N . ALA A 1 110 ? -0.566 2.159 -11.836 1.00 11.66 153 ALA A N 1
ATOM 625 C CA . ALA A 1 110 ? -0.887 1.495 -10.578 1.00 11.98 153 ALA A CA 1
ATOM 626 C C . ALA A 1 110 ? -1.858 2.394 -9.825 1.00 12.08 153 ALA A C 1
ATOM 627 O O . ALA A 1 110 ? -1.632 3.596 -9.738 1.00 12.71 153 ALA A O 1
ATOM 629 N N . TRP A 1 111 ? -2.895 1.814 -9.255 1.00 12.20 154 TRP A N 1
ATOM 630 C CA . TRP A 1 111 ? -3.835 2.545 -8.421 1.00 12.51 154 TRP A CA 1
ATOM 631 C C . TRP A 1 111 ? -3.358 2.443 -6.984 1.00 12.85 154 TRP A C 1
ATOM 632 O O . TRP A 1 111 ? -3.163 1.324 -6.465 1.00 15.99 154 TRP A O 1
ATOM 643 N N . ILE A 1 112 ? -3.111 3.582 -6.366 1.00 13.06 155 ILE A N 1
ATOM 644 C CA . ILE A 1 112 ? -2.507 3.684 -5.042 1.00 13.64 155 ILE A CA 1
ATOM 645 C C . ILE A 1 112 ? -3.421 4.487 -4.127 1.00 14.16 155 ILE A C 1
ATOM 646 O O . ILE A 1 112 ? -3.716 5.661 -4.400 1.00 14.23 155 ILE A O 1
ATOM 651 N N . GLY A 1 113 ? -3.901 3.851 -3.053 1.00 15.13 156 GLY A N 1
ATOM 652 C CA . GLY A 1 113 ? -4.721 4.568 -2.084 1.00 17.48 156 GLY A CA 1
ATOM 653 C C . GLY A 1 113 ? -3.925 5.481 -1.172 1.00 18.22 156 GLY A C 1
ATOM 654 O O . GLY A 1 113 ? -4.397 6.564 -0.774 1.00 20.23 156 GLY A O 1
ATOM 655 N N . GLY A 1 114 ? -2.693 5.110 -0.874 1.00 16.98 157 GLY A N 1
ATOM 656 C CA . GLY A 1 114 ? -1.824 5.920 -0.042 1.00 17.79 157 GLY A CA 1
ATOM 657 C C . GLY A 1 114 ? -1.352 5.234 1.212 1.00 18.80 157 GLY A C 1
ATOM 658 O O . GLY A 1 114 ? -0.366 5.685 1.793 1.00 20.12 157 GLY A O 1
ATOM 659 N N . ASP A 1 115 ? -2.027 4.181 1.661 1.00 18.23 158 ASP A N 1
ATOM 660 C CA . ASP A 1 115 ? -1.645 3.495 2.894 1.00 18.84 158 ASP A CA 1
ATOM 661 C C . ASP A 1 115 ? -0.809 2.238 2.646 1.00 20.28 158 ASP A C 1
ATOM 662 O O . ASP A 1 115 ? -0.405 1.580 3.598 1.00 22.59 158 ASP A O 1
ATOM 667 N N . GLU A 1 116 ? -0.554 1.885 1.396 1.00 20.40 159 GLU A N 1
ATOM 668 C CA . GLU A 1 116 ? 0.329 0.760 1.083 1.00 21.15 159 GLU A CA 1
ATOM 669 C C . GLU A 1 116 ? 1.743 1.040 1.597 1.00 20.50 159 GLU A C 1
ATOM 670 O O . GLU A 1 116 ? 2.173 2.190 1.731 1.00 20.22 159 GLU A O 1
ATOM 676 N N . ARG A 1 117 ? 2.479 -0.030 1.891 1.00 20.82 160 ARG A N 1
ATOM 677 C CA . ARG A 1 117 ? 3.870 0.124 2.310 1.00 21.94 160 ARG A CA 1
ATOM 678 C C . ARG A 1 117 ? 4.654 0.895 1.263 1.00 22.40 160 ARG A C 1
ATOM 679 O O . ARG A 1 117 ? 4.500 0.669 0.062 1.00 24.64 160 ARG A O 1
ATOM 687 N N . GLY A 1 118 ? 5.457 1.852 1.724 1.00 21.83 161 GLY A N 1
ATOM 688 C CA . GLY A 1 118 ? 6.312 2.606 0.830 1.00 21.62 161 GLY A CA 1
ATOM 689 C C . GLY A 1 118 ? 5.615 3.692 0.046 1.00 21.85 161 GLY A C 1
ATOM 690 O O . GLY A 1 118 ? 6.085 4.077 -1.044 1.00 24.08 161 GLY A O 1
ATOM 691 N N . CYS A 1 119 ? 4.461 4.181 0.529 1.00 19.69 162 CYS A N 1
ATOM 692 C CA . CYS A 1 119 ? 3.676 5.147 -0.231 1.00 18.45 162 CYS A CA 1
ATOM 693 C C . CYS A 1 119 ? 3.318 6.381 0.576 1.00 17.15 162 CYS A C 1
ATOM 694 O O . CYS A 1 119 ? 2.482 7.156 0.119 1.00 16.28 162 CYS A O 1
ATOM 697 N N . GLU A 1 120 ? 3.993 6.630 1.691 1.00 17.44 163 GLU A N 1
ATOM 698 C CA . GLU A 1 120 ? 3.690 7.778 2.547 1.00 18.98 163 GLU A CA 1
ATOM 699 C C . GLU A 1 120 ? 3.850 9.116 1.838 1.00 17.16 163 GLU A C 1
ATOM 700 O O . GLU A 1 120 ? 3.100 10.056 2.136 1.00 16.37 163 GLU A O 1
ATOM 706 N N . ALA A 1 121 ? 4.804 9.241 0.910 1.00 15.98 164 ALA A N 1
ATOM 707 C CA . ALA A 1 121 ? 4.956 10.511 0.225 1.00 16.24 164 ALA A CA 1
ATOM 708 C C . ALA A 1 121 ? 3.852 10.709 -0.811 1.00 15.26 164 ALA A C 1
ATOM 709 O O . ALA A 1 121 ? 3.429 11.850 -1.058 1.00 14.39 164 ALA A O 1
ATOM 711 N N . ILE A 1 122 ? 3.392 9.623 -1.446 1.00 14.63 165 ILE A N 1
ATOM 712 C CA . ILE A 1 122 ? 2.233 9.703 -2.320 1.00 13.87 165 ILE A CA 1
ATOM 713 C C . ILE A 1 122 ? 1.009 10.104 -1.524 1.00 14.09 165 ILE A C 1
ATOM 714 O O . ILE A 1 122 ? 0.210 10.938 -1.970 1.00 14.04 165 ILE A O 1
ATOM 719 N N . LYS A 1 123 ? 0.861 9.544 -0.306 1.00 15.32 166 LYS A N 1
ATOM 720 C CA . LYS A 1 123 ? -0.271 9.950 0.524 1.00 15.39 166 LYS A CA 1
ATOM 721 C C . LYS A 1 123 ? -0.165 11.436 0.863 1.00 14.34 166 LYS A C 1
ATOM 722 O O . LYS A 1 123 ? -1.168 12.152 0.882 1.00 15.19 166 LYS A O 1
ATOM 728 N N . TYR A 1 124 ? 1.030 11.904 1.161 1.00 14.43 167 TYR A N 1
ATOM 729 C CA . TYR A 1 124 ? 1.232 13.318 1.470 1.00 14.40 167 TYR A CA 1
ATOM 730 C C . TYR A 1 124 ? 0.821 14.192 0.294 1.00 13.67 167 TYR A C 1
ATOM 731 O O . TYR A 1 124 ? 0.103 15.176 0.482 1.00 13.46 167 TYR A O 1
ATOM 740 N N . LEU A 1 125 ? 1.214 13.812 -0.915 1.00 13.47 168 LEU A N 1
ATOM 741 C CA . LEU A 1 125 ? 0.778 14.550 -2.097 1.00 13.02 168 LEU A CA 1
ATOM 742 C C . LEU A 1 125 ? -0.741 14.610 -2.165 1.00 11.62 168 LEU A C 1
ATOM 743 O O . LEU A 1 125 ? -1.319 15.673 -2.376 1.00 12.33 168 LEU A O 1
ATOM 748 N N . SER A 1 126 ? -1.400 13.456 -1.993 1.00 11.47 169 SER A N 1
ATOM 749 C CA . SER A 1 126 ? -2.847 13.429 -2.102 1.00 12.04 169 SER A CA 1
ATOM 750 C C . SER A 1 126 ? -3.484 14.300 -1.028 1.00 11.99 169 SER A C 1
ATOM 751 O O . SER A 1 126 ? -4.484 14.956 -1.286 1.00 13.68 169 SER A O 1
ATOM 754 N N . SER A 1 127 ? -2.916 14.342 0.173 1.00 12.80 170 SER A N 1
ATOM 755 C CA A SER A 1 127 ? -3.485 15.179 1.218 0.50 14.25 170 SER A CA 1
ATOM 756 C CA B SER A 1 127 ? -3.494 15.180 1.213 0.50 15.05 170 SER A CA 1
ATOM 757 C C . SER A 1 127 ? -3.357 16.658 0.875 1.00 14.15 170 SER A C 1
ATOM 758 O O . SER A 1 127 ? -4.260 17.450 1.165 1.00 14.90 170 SER A O 1
ATOM 763 N N . CYS A 1 128 ? -2.237 17.044 0.229 1.00 13.05 171 CYS A N 1
ATOM 764 C CA . CYS A 1 128 ? -2.039 18.427 -0.167 1.00 13.71 171 CYS A CA 1
ATOM 765 C C . CYS A 1 128 ? -3.010 18.821 -1.262 1.00 12.87 171 CYS A C 1
ATOM 766 O O . CYS A 1 128 ? -3.575 19.918 -1.225 1.00 12.83 171 CYS A O 1
ATOM 769 N N . VAL A 1 129 ? -3.237 17.948 -2.237 1.00 11.41 172 VAL A N 1
ATOM 770 C CA . VAL A 1 129 ? -4.208 18.240 -3.278 1.00 11.64 172 VAL A CA 1
ATOM 771 C C . VAL A 1 129 ? -5.620 18.265 -2.695 1.00 11.65 172 VAL A C 1
ATOM 772 O O . VAL A 1 129 ? -6.406 19.166 -3.006 1.00 11.75 172 VAL A O 1
ATOM 776 N N . ASP A 1 130 ? -5.951 17.307 -1.824 1.00 12.26 173 ASP A N 1
ATOM 777 C CA . ASP A 1 130 ? -7.267 17.294 -1.203 1.00 12.39 173 ASP A CA 1
ATOM 778 C C . ASP A 1 130 ? -7.509 18.601 -0.451 1.00 13.30 173 ASP A C 1
ATOM 779 O O . ASP A 1 130 ? -8.617 19.147 -0.500 1.00 13.65 173 ASP A O 1
ATOM 784 N N . SER A 1 131 ? -6.507 19.113 0.251 1.00 13.99 174 SER A N 1
ATOM 785 C CA A SER A 1 131 ? -6.673 20.354 0.993 0.52 15.64 174 SER A CA 1
ATOM 786 C CA B SER A 1 131 ? -6.684 20.353 0.994 0.48 15.21 174 SER A CA 1
ATOM 787 C C . SER A 1 131 ? -6.896 21.528 0.049 1.00 15.07 174 SER A C 1
ATOM 788 O O . SER A 1 131 ? -7.733 22.400 0.320 1.00 15.91 174 SER A O 1
ATOM 793 N N . LEU A 1 1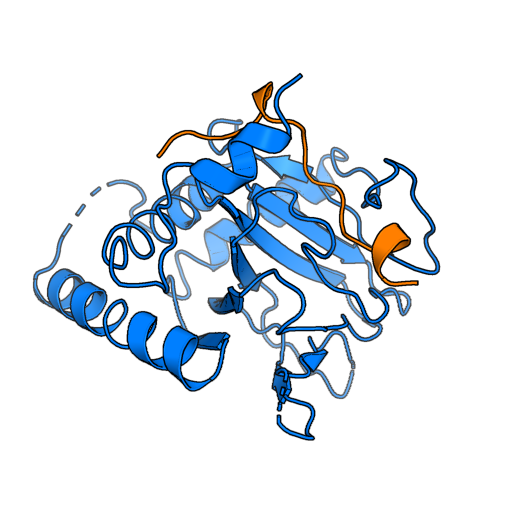32 ? -6.164 21.557 -1.067 1.00 14.23 175 LEU A N 1
ATOM 794 C CA . LEU A 1 132 ? -6.352 22.605 -2.058 1.00 14.24 175 LEU A CA 1
ATOM 795 C C . LEU A 1 132 ? -7.778 22.561 -2.602 1.00 13.45 175 LEU A C 1
ATOM 796 O O . LEU A 1 132 ? -8.469 23.587 -2.654 1.00 14.94 175 LEU A O 1
ATOM 801 N N . ILE A 1 133 ? -8.233 21.381 -3.028 1.00 13.18 176 ILE A N 1
ATOM 802 C CA . ILE A 1 133 ? -9.586 21.260 -3.568 1.00 14.70 176 ILE A CA 1
ATOM 803 C C . ILE A 1 133 ? -10.623 21.646 -2.521 1.00 15.58 176 ILE A C 1
ATOM 804 O O . ILE A 1 133 ? -11.621 22.285 -2.825 1.00 16.13 176 ILE A O 1
ATOM 809 N N . SER A 1 134 ? -10.422 21.248 -1.260 1.00 16.00 177 SER A N 1
ATOM 810 C CA A SER A 1 134 ? -11.389 21.567 -0.212 0.75 17.37 177 SER A CA 1
ATOM 811 C CA B SER A 1 134 ? -11.397 21.565 -0.221 0.25 16.52 177 SER A CA 1
ATOM 812 C C . SER A 1 134 ? -11.542 23.073 -0.028 1.00 17.32 177 SER A C 1
ATOM 813 O O . SER A 1 134 ? -12.648 23.569 0.225 1.00 18.92 177 SER A O 1
ATOM 818 N N . ARG A 1 135 ? -10.454 23.817 -0.155 1.00 17.07 178 ARG A N 1
ATOM 819 C CA . ARG A 1 135 ? -10.517 25.260 -0.045 1.00 18.78 178 ARG A CA 1
ATOM 820 C C . ARG A 1 135 ? -11.267 25.883 -1.212 1.00 19.95 178 ARG A C 1
ATOM 821 O O . ARG A 1 135 ? -11.755 27.006 -1.081 1.00 22.40 178 ARG A O 1
ATOM 829 N N . CYS A 1 136 ? -11.390 25.184 -2.337 1.00 18.77 179 CYS A N 1
ATOM 830 C CA . CYS A 1 136 ? -12.126 25.686 -3.494 1.00 19.96 179 CYS A CA 1
ATOM 831 C C . CYS A 1 136 ? -13.601 25.278 -3.475 1.00 23.30 179 CYS A C 1
ATOM 832 O O . CYS A 1 136 ? -14.376 25.747 -4.305 1.00 22.39 179 CYS A O 1
ATOM 835 N N . ASN A 1 137 ? -14.003 24.375 -2.594 1.00 27.83 180 ASN A N 1
ATOM 836 C CA . ASN A 1 137 ? -15.349 23.816 -2.656 1.00 29.76 180 ASN A CA 1
ATOM 837 C C . ASN A 1 137 ? -16.402 24.907 -2.576 1.00 29.36 180 ASN A C 1
ATOM 838 O O . ASN A 1 137 ? -16.302 25.850 -1.785 1.00 30.58 180 ASN A O 1
ATOM 839 N N . GLY A 1 138 ? -17.411 24.787 -3.435 1.00 27.25 181 GLY A N 1
ATOM 840 C CA . GLY A 1 138 ? -18.443 25.780 -3.546 1.00 25.34 181 GLY A CA 1
ATOM 841 C C . GLY A 1 138 ? -18.134 26.884 -4.524 1.00 24.43 181 GLY A C 1
ATOM 842 O O . GLY A 1 138 ? -19.010 27.709 -4.792 1.00 26.44 181 GLY A O 1
ATOM 843 N N . ARG A 1 139 ? -16.922 26.940 -5.048 1.00 21.42 182 ARG A N 1
ATOM 844 C CA . ARG A 1 139 ? -16.507 27.996 -5.962 1.00 20.84 182 ARG A CA 1
ATOM 845 C C . ARG A 1 139 ? -16.129 27.453 -7.323 1.00 20.49 182 ARG A C 1
ATOM 846 O O . ARG A 1 139 ? -15.785 28.236 -8.216 1.00 22.07 182 ARG A O 1
ATOM 854 N N . LEU A 1 140 ? -16.205 26.145 -7.523 1.00 20.14 183 LEU A N 1
ATOM 855 C CA . LEU A 1 140 ? -15.847 25.509 -8.793 1.00 22.63 183 LEU A CA 1
ATOM 856 C C . LEU A 1 140 ? -17.110 25.160 -9.560 1.00 24.60 183 LEU A C 1
ATOM 857 O O . LEU A 1 140 ? -17.717 24.113 -9.331 1.00 24.78 183 LEU A O 1
ATOM 862 N N . GLY A 1 141 ? -17.490 26.019 -10.497 1.00 26.22 184 GLY A N 1
ATOM 863 C CA . GLY A 1 141 ? -18.774 25.843 -11.170 1.00 27.46 184 GLY A CA 1
ATOM 864 C C . GLY A 1 141 ? -19.888 25.605 -10.168 1.00 28.30 184 GLY A C 1
ATOM 865 O O . GLY A 1 141 ? -19.950 26.230 -9.108 1.00 29.44 184 GLY A O 1
ATOM 866 N N . ASN A 1 142 ? -20.778 24.670 -10.497 1.00 28.67 185 ASN A N 1
ATOM 867 C CA . ASN A 1 142 ? -21.809 24.210 -9.581 1.00 29.64 185 ASN A CA 1
ATOM 868 C C . ASN A 1 142 ? -21.506 22.820 -9.064 1.00 27.19 185 ASN A C 1
ATOM 869 O O . ASN A 1 142 ? -22.418 22.093 -8.660 1.00 28.08 185 ASN A O 1
ATOM 871 N N . TYR A 1 143 ? -20.242 22.428 -9.088 1.00 23.99 186 TYR A N 1
ATOM 872 C CA . TYR A 1 143 ? -19.858 21.114 -8.619 1.00 22.70 186 TYR A CA 1
ATOM 873 C C . TYR A 1 143 ? -19.785 21.089 -7.100 1.00 23.41 186 TYR A C 1
ATOM 874 O O . TYR A 1 143 ? -19.475 22.096 -6.453 1.00 25.04 186 TYR A O 1
ATOM 883 N N . MET A 1 144 ? -20.102 19.929 -6.538 1.00 23.40 187 MET A N 1
ATOM 884 C CA . MET A 1 144 ? -19.927 19.659 -5.116 1.00 25.31 187 MET A CA 1
ATOM 885 C C . MET A 1 144 ? -19.028 18.430 -4.979 1.00 21.18 187 MET A C 1
ATOM 886 O O . MET A 1 144 ? -19.423 17.303 -5.282 1.00 21.00 187 MET A O 1
ATOM 890 N N . ILE A 1 145 ? -17.819 18.658 -4.542 1.00 19.04 188 ILE A N 1
ATOM 891 C CA . ILE A 1 145 ? -16.788 17.637 -4.611 1.00 18.42 188 ILE A CA 1
ATOM 892 C C . ILE A 1 145 ? -16.687 16.971 -3.261 1.00 18.55 188 ILE A C 1
ATOM 893 O O . ILE A 1 145 ? -16.226 17.574 -2.288 1.00 20.88 188 ILE A O 1
ATOM 898 N N . THR A 1 146 ? -17.073 15.715 -3.210 1.00 18.30 189 THR A N 1
ATOM 899 C CA . THR A 1 146 ? -17.063 14.969 -1.959 1.00 19.71 189 THR A CA 1
ATOM 900 C C . THR A 1 146 ? -16.249 13.685 -2.039 1.00 17.62 189 THR A C 1
ATOM 901 O O . THR A 1 146 ? -16.193 12.951 -1.061 1.00 19.31 189 THR A O 1
ATOM 905 N N . GLY A 1 147 ? -15.667 13.375 -3.180 1.00 15.24 190 GLY A N 1
ATOM 906 C CA . GLY A 1 147 ? -14.887 12.158 -3.333 1.00 13.88 190 GLY A CA 1
ATOM 907 C C . GLY A 1 147 ? -13.954 12.283 -4.518 1.00 12.92 190 GLY A C 1
ATOM 908 O O . GLY A 1 147 ? -14.027 13.240 -5.306 1.00 13.46 190 GLY A O 1
ATOM 909 N N . ARG A 1 148 ? -13.074 11.301 -4.624 1.00 12.20 191 ARG A N 1
ATOM 910 C CA . ARG A 1 148 ? -12.143 11.259 -5.726 1.00 12.00 191 ARG A CA 1
ATOM 911 C C . ARG A 1 148 ? -11.717 9.830 -5.970 1.00 11.40 191 ARG A C 1
ATOM 912 O O . ARG A 1 148 ? -12.014 8.929 -5.179 1.00 11.95 191 ARG A O 1
ATOM 920 N N . THR A 1 149 ? -10.991 9.627 -7.066 1.00 11.89 192 THR A N 1
ATOM 921 C CA . THR A 1 149 ? -10.334 8.348 -7.280 1.00 11.71 192 THR A CA 1
ATOM 922 C C . THR A 1 149 ? -9.149 8.154 -6.321 1.00 11.57 192 THR A C 1
ATOM 923 O O . THR A 1 149 ? -8.648 9.088 -5.699 1.00 12.21 192 THR A O 1
ATOM 927 N N . LYS A 1 150 ? -8.720 6.897 -6.185 1.00 11.58 193 LYS A N 1
ATOM 928 C CA . LYS A 1 150 ? -7.348 6.652 -5.734 1.00 12.46 193 LYS A CA 1
ATOM 929 C C . LYS A 1 150 ? -6.356 7.365 -6.668 1.00 11.77 1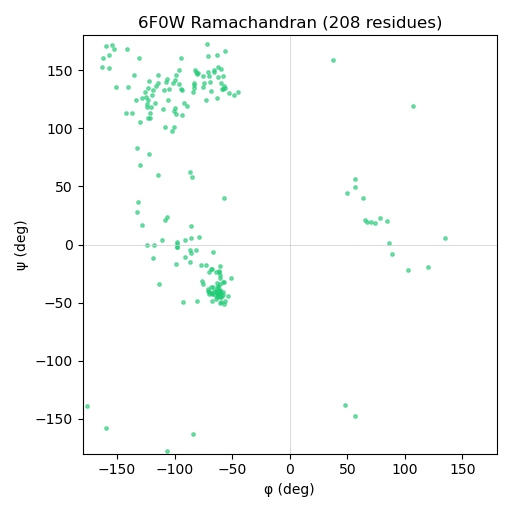93 LYS A C 1
ATOM 930 O O . LYS A 1 150 ? -6.684 7.800 -7.780 1.00 12.84 193 LYS A O 1
ATOM 936 N N . CYS A 1 151 ? -5.102 7.469 -6.230 1.00 11.90 194 CYS A N 1
ATOM 937 C CA . CYS A 1 151 ? -4.053 8.015 -7.093 1.00 11.48 194 CYS A CA 1
ATOM 938 C C . CYS A 1 151 ? -3.780 7.057 -8.239 1.00 11.25 194 CYS A C 1
ATOM 939 O O . CYS A 1 151 ? -3.579 5.855 -8.009 1.00 13.78 194 CYS A O 1
ATOM 942 N N . MET A 1 152 ? -3.735 7.580 -9.447 1.00 10.45 195 MET A N 1
ATOM 943 C CA . MET A 1 152 ? -3.325 6.793 -10.604 1.00 10.52 195 MET A CA 1
ATOM 944 C C . MET A 1 152 ? -1.876 7.146 -10.901 1.00 10.25 195 MET A C 1
ATOM 945 O O . MET A 1 152 ? -1.582 8.185 -11.498 1.00 11.33 195 MET A O 1
ATOM 950 N N . VAL A 1 153 ? -0.946 6.303 -10.490 1.00 10.41 196 VAL A N 1
ATOM 951 C CA . VAL A 1 153 ? 0.473 6.516 -10.763 1.00 10.50 196 VAL A CA 1
ATOM 952 C C . VAL A 1 153 ? 0.720 5.962 -12.153 1.00 10.91 196 VAL A C 1
ATOM 953 O O . VAL A 1 153 ? 0.280 4.857 -12.467 1.00 12.76 196 VAL A O 1
ATOM 957 N N . ALA A 1 154 ? 1.377 6.728 -13.026 1.00 11.27 197 ALA A N 1
ATOM 958 C CA . ALA A 1 154 ? 1.525 6.331 -14.430 1.00 11.98 197 ALA A CA 1
ATOM 959 C C . ALA A 1 154 ? 2.943 6.545 -14.922 1.00 12.71 197 ALA A C 1
ATOM 960 O O . ALA A 1 154 ? 3.596 7.544 -14.581 1.00 13.67 197 ALA A O 1
ATOM 962 N N . CYS A 1 155 ? 3.338 5.638 -15.799 1.00 11.63 198 CYS A N 1
ATOM 963 C CA . CYS A 1 155 ? 4.618 5.735 -16.487 1.00 11.96 198 CYS A CA 1
ATOM 964 C C . CYS A 1 155 ? 4.383 5.465 -17.972 1.00 11.84 198 CYS A C 1
ATOM 965 O O . CYS A 1 155 ? 3.819 4.427 -18.330 1.00 12.73 198 CYS A O 1
ATOM 968 N N . TYR A 1 156 ? 4.792 6.399 -18.815 1.00 12.25 199 TYR A N 1
ATOM 969 C CA . TYR A 1 156 ? 4.909 6.109 -20.247 1.00 12.56 199 TYR A CA 1
ATOM 970 C C . TYR A 1 156 ? 6.351 5.694 -20.438 1.00 13.32 199 TYR A C 1
ATOM 971 O O . TYR A 1 156 ? 7.243 6.554 -20.303 1.00 14.22 199 TYR A O 1
ATOM 980 N N . PRO A 1 157 ? 6.648 4.416 -20.755 1.00 14.21 200 PRO A N 1
ATOM 981 C CA . PRO A 1 157 ? 8.047 3.964 -20.671 1.00 14.95 200 PRO A CA 1
ATOM 982 C C . PRO A 1 157 ? 8.828 4.233 -21.956 1.00 17.13 200 PRO A C 1
ATOM 983 O O . PRO A 1 157 ? 9.329 3.331 -22.611 1.00 19.72 200 PRO A O 1
ATOM 987 N N . GLY A 1 158 ? 8.954 5.508 -22.296 1.00 15.89 201 GLY A N 1
ATOM 988 C CA . GLY A 1 158 ? 9.648 5.910 -23.507 1.00 16.49 201 GLY A CA 1
ATOM 989 C C . GLY A 1 158 ? 9.041 5.249 -24.735 1.00 16.70 201 GLY A C 1
ATOM 990 O O . GLY A 1 158 ? 7.815 5.131 -24.868 1.00 16.76 201 GLY A O 1
ATOM 991 N N . SER A 1 159 ? 9.899 4.975 -25.720 1.00 17.68 202 SER A N 1
ATOM 992 C CA . SER A 1 159 ? 9.524 4.183 -26.875 1.00 19.40 202 SER A CA 1
ATOM 993 C C . SER A 1 159 ? 8.481 4.858 -27.743 1.00 18.57 202 SER A C 1
ATOM 994 O O . SER A 1 159 ? 7.847 4.195 -28.570 1.00 19.72 202 SER A O 1
ATOM 997 N N . GLY A 1 160 ? 8.350 6.175 -27.632 1.00 17.44 203 GLY A N 1
ATOM 998 C CA . GLY A 1 160 ? 7.373 6.904 -28.396 1.00 17.90 203 GLY A CA 1
ATOM 999 C C . GLY A 1 160 ? 5.951 6.660 -27.964 1.00 17.85 203 GLY A C 1
ATOM 1000 O O . GLY A 1 160 ? 5.033 6.988 -28.712 1.00 19.38 203 GLY A O 1
ATOM 1001 N N . LEU A 1 161 ? 5.741 6.163 -26.746 1.00 16.51 204 LEU A N 1
ATOM 1002 C CA . LEU A 1 161 ? 4.395 5.889 -26.249 1.00 15.72 204 LEU A CA 1
ATOM 1003 C C . LEU A 1 161 ? 3.731 7.166 -25.756 1.00 14.62 204 LEU A C 1
ATOM 1004 O O . LEU A 1 161 ? 4.368 8.058 -25.225 1.00 15.50 204 LEU A O 1
ATOM 1009 N N . GLY A 1 162 ? 2.417 7.245 -25.922 1.00 15.49 205 GLY A N 1
ATOM 1010 C CA . GLY A 1 162 ? 1.671 8.428 -25.514 1.00 14.19 205 GLY A CA 1
ATOM 1011 C C . GLY A 1 162 ? 0.205 8.098 -25.348 1.00 13.37 205 GLY A C 1
ATOM 1012 O O . GLY A 1 162 ? -0.163 6.938 -25.159 1.00 13.86 205 GLY A O 1
ATOM 1013 N N . TYR A 1 163 ? -0.639 9.131 -25.428 1.00 12.50 206 TYR A N 1
ATOM 1014 C CA . TYR A 1 163 ? -2.087 8.957 -25.311 1.00 11.86 206 TYR A CA 1
ATOM 1015 C C . TYR A 1 163 ? -2.721 9.928 -26.299 1.00 12.79 206 TYR A C 1
ATOM 1016 O O . TYR A 1 163 ? -2.587 11.133 -26.143 1.00 13.50 206 TYR A O 1
ATOM 1025 N N . ILE A 1 164 ? -3.369 9.386 -27.331 1.00 13.45 207 ILE A N 1
ATOM 1026 C CA . ILE A 1 164 ? -3.959 10.231 -28.378 1.00 14.77 207 ILE A CA 1
ATOM 1027 C C . ILE A 1 164 ? -5.054 11.127 -27.791 1.00 13.55 207 ILE A C 1
ATOM 1028 O O . ILE A 1 164 ? -5.532 10.932 -26.663 1.00 12.77 207 ILE A O 1
ATOM 1033 N N . ARG A 1 165 ? -5.416 12.170 -28.540 1.00 14.09 208 ARG A N 1
ATOM 1034 C CA . ARG A 1 165 ? -6.358 13.171 -28.047 1.00 15.42 208 ARG A CA 1
ATOM 1035 C C . ARG A 1 165 ? -7.648 12.528 -27.535 1.00 14.00 208 ARG A C 1
ATOM 1036 O O . ARG A 1 165 ? -8.252 11.687 -28.224 1.00 14.13 208 ARG A O 1
ATOM 1044 N N . HIS A 1 166 ? -8.044 12.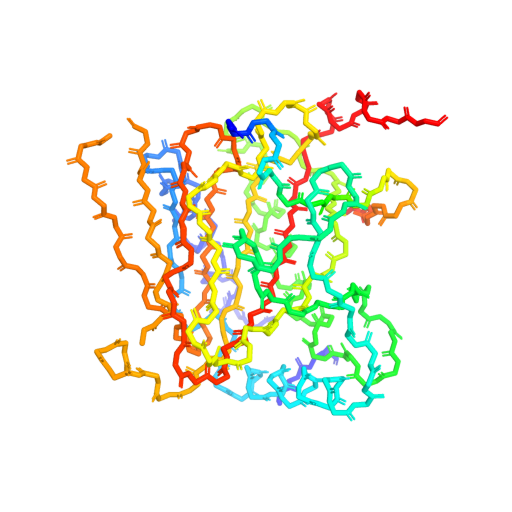914 -26.337 1.00 12.72 209 HIS A N 1
ATOM 1045 C CA . HIS A 1 166 ? -9.200 12.348 -25.675 1.00 12.67 209 HIS A CA 1
ATOM 1046 C C . HIS A 1 166 ? -9.790 13.360 -24.717 1.00 11.86 209 HIS A C 1
ATOM 1047 O O . HIS A 1 166 ? -9.211 14.402 -24.401 1.00 11.86 209 HIS A O 1
ATOM 1054 N N . ILE A 1 167 ? -10.979 13.011 -24.259 1.00 12.87 210 ILE A N 1
ATOM 1055 C CA A ILE A 1 167 ? -11.666 13.703 -23.186 0.73 11.95 210 ILE A CA 1
ATOM 1056 C CA B ILE A 1 167 ? -11.688 13.696 -23.185 0.27 12.00 210 ILE A CA 1
ATOM 1057 C C . ILE A 1 167 ? -11.721 12.751 -21.990 1.00 11.29 210 ILE A C 1
ATOM 1058 O O . ILE A 1 167 ? -12.057 11.568 -22.142 1.00 12.71 210 ILE A O 1
ATOM 1067 N N . ASP A 1 168 ? -11.385 13.241 -20.794 1.00 9.82 211 ASP A N 1
ATOM 1068 C CA . ASP A 1 168 ? -11.377 12.368 -19.634 1.00 10.43 211 ASP A CA 1
ATOM 1069 C C . ASP A 1 168 ? -12.779 11.872 -19.304 1.00 11.71 211 ASP A C 1
ATOM 1070 O O . ASP A 1 168 ? -12.937 10.704 -18.926 1.00 12.54 211 ASP A O 1
ATOM 1075 N N . ASN A 1 169 ? -13.785 12.739 -19.348 1.00 11.05 212 ASN A N 1
ATOM 1076 C CA . ASN A 1 169 ? -15.157 12.397 -18.953 1.00 11.77 212 ASN A CA 1
ATOM 1077 C C . ASN A 1 169 ? -16.129 12.883 -20.010 1.00 12.53 212 ASN A C 1
ATOM 1078 O O . ASN A 1 169 ? -16.730 13.963 -19.864 1.00 13.55 212 ASN A O 1
ATOM 1083 N N . PRO A 1 170 ? -16.319 12.103 -21.081 1.00 14.11 213 PRO A N 1
ATOM 1084 C CA . PRO A 1 170 ? -17.238 12.498 -22.147 1.00 15.62 213 PRO A CA 1
ATOM 1085 C C . PRO A 1 170 ? -18.670 12.082 -21.889 1.00 16.98 213 PRO A C 1
ATOM 1086 O O . PRO A 1 170 ? -19.561 12.641 -22.537 1.00 19.55 213 PRO A O 1
ATOM 1090 N N . ASN A 1 171 ? -18.921 11.170 -20.943 1.00 16.99 214 ASN A N 1
ATOM 1091 C CA . ASN A 1 171 ? -20.247 10.545 -20.812 1.00 18.71 214 ASN A CA 1
ATOM 1092 C C . ASN A 1 171 ? -20.778 10.551 -19.382 1.00 17.27 214 ASN A C 1
ATOM 1093 O O . ASN A 1 171 ? -21.425 9.580 -18.933 1.00 18.16 214 ASN A O 1
ATOM 1098 N N . ARG A 1 172 ? -20.509 11.619 -18.652 1.00 15.06 215 ARG A N 1
ATOM 1099 C CA . ARG A 1 172 ? -21.076 11.862 -17.343 1.00 14.51 215 ARG A CA 1
ATOM 1100 C C . ARG A 1 172 ? -20.778 10.714 -16.366 1.00 14.07 215 ARG A C 1
ATOM 1101 O O . ARG A 1 172 ? -21.671 10.239 -15.666 1.00 15.45 215 ARG A O 1
ATOM 1109 N N . ASP A 1 173 ? -19.489 10.424 -16.210 1.00 14.43 216 ASP A N 1
ATOM 1110 C CA . ASP A 1 173 ? -18.983 9.400 -15.294 1.00 15.03 216 ASP A CA 1
ATOM 1111 C C . ASP A 1 173 ? -18.661 9.975 -13.917 1.00 14.94 216 ASP A C 1
ATOM 1112 O O . ASP A 1 173 ? -18.174 9.235 -13.053 1.00 16.42 216 ASP A O 1
ATOM 1117 N N . GLY A 1 174 ? -18.935 11.243 -13.676 1.00 13.89 217 GLY A N 1
ATOM 1118 C CA . GLY A 1 174 ? -18.745 11.837 -12.378 1.00 14.18 217 GLY A CA 1
ATOM 1119 C C . GLY A 1 174 ? -17.506 12.699 -12.235 1.00 13.87 217 GLY A C 1
ATOM 1120 O O . GLY A 1 174 ? -17.440 13.537 -11.332 1.00 14.58 217 GLY A O 1
ATOM 1121 N N . ARG A 1 175 ? -16.502 12.504 -13.082 1.00 12.34 218 ARG A N 1
ATOM 1122 C CA . ARG A 1 175 ? -15.249 13.224 -12.925 1.00 12.02 218 ARG A CA 1
ATOM 1123 C C . ARG A 1 175 ? -15.422 14.687 -13.326 1.00 12.52 218 ARG A C 1
ATOM 1124 O O . ARG A 1 175 ? -15.815 14.984 -14.462 1.00 14.17 218 ARG A O 1
ATOM 1132 N N . CYS A 1 176 ? -15.089 15.607 -12.433 1.00 11.99 219 CYS A N 1
ATOM 1133 C CA . CYS A 1 176 ? -15.219 17.024 -12.752 1.00 12.91 219 CYS A CA 1
ATOM 1134 C C . CYS A 1 176 ? -13.912 17.781 -12.837 1.00 11.14 219 CYS A C 1
ATOM 1135 O O . CYS A 1 176 ? -13.800 18.674 -13.686 1.00 12.13 219 CYS A O 1
ATOM 1138 N N . VAL A 1 177 ? -12.919 17.429 -12.034 1.00 10.81 220 VAL A N 1
ATOM 1139 C CA . VAL A 1 177 ? -11.599 18.058 -12.079 1.00 10.37 220 VAL A CA 1
ATOM 1140 C C . VAL A 1 177 ? -10.526 16.986 -12.187 1.00 9.65 220 VAL A C 1
ATOM 1141 O O . VAL A 1 177 ? -10.490 16.040 -11.390 1.00 10.73 220 VAL A O 1
ATOM 1145 N N . THR A 1 178 ? -9.669 17.113 -13.194 1.00 9.28 221 THR A N 1
ATOM 1146 C CA . THR A 1 178 ? -8.481 16.309 -13.324 1.00 8.92 221 THR A CA 1
ATOM 1147 C C . THR A 1 178 ? -7.304 17.029 -12.698 1.00 9.09 221 THR A C 1
ATOM 1148 O O . THR A 1 178 ? -7.087 18.198 -12.977 1.00 9.97 221 THR A O 1
ATOM 1152 N N . VAL A 1 179 ? -6.533 16.326 -11.895 1.00 9.44 222 VAL A N 1
ATOM 1153 C CA . VAL A 1 179 ? -5.306 16.844 -11.306 1.00 9.88 222 VAL A CA 1
ATOM 1154 C C . VAL A 1 179 ? -4.161 15.926 -11.695 1.00 9.85 222 VAL A C 1
ATOM 1155 O O . VAL A 1 179 ? -4.204 14.713 -11.430 1.00 10.88 222 VAL A O 1
ATOM 1159 N N . LEU A 1 180 ? -3.129 16.496 -12.302 1.00 10.00 223 LEU A N 1
ATOM 1160 C CA . LEU A 1 180 ? -1.899 15.817 -12.636 1.00 9.85 223 LEU A CA 1
ATOM 1161 C C . LEU A 1 180 ? -0.758 16.432 -11.862 1.00 9.40 223 LEU A C 1
ATOM 1162 O O . LEU A 1 180 ? -0.605 17.657 -11.780 1.00 10.82 223 LEU A O 1
ATOM 1167 N N . TYR A 1 181 ? 0.095 15.569 -11.327 1.00 8.58 224 TYR A N 1
ATOM 1168 C CA . TYR A 1 181 ? 1.332 15.947 -10.649 1.00 9.25 224 TYR A CA 1
ATOM 1169 C C . TYR A 1 181 ? 2.487 15.297 -11.387 1.00 9.65 224 TYR A C 1
ATOM 1170 O O . TYR A 1 181 ? 2.567 14.079 -11.447 1.00 10.70 224 TYR A O 1
ATOM 1179 N N . TYR A 1 182 ? 3.370 16.103 -11.927 1.00 10.57 225 TYR A N 1
ATOM 1180 C CA . TYR A 1 182 ? 4.452 15.582 -12.749 1.00 10.95 225 TYR A CA 1
ATOM 1181 C C . TYR A 1 182 ? 5.744 15.401 -11.964 1.00 11.70 225 TYR A C 1
ATOM 1182 O O . TYR A 1 182 ? 6.043 16.135 -11.030 1.00 13.06 225 TYR A O 1
ATOM 1191 N N . LEU A 1 183 ? 6.541 14.417 -12.390 1.00 12.11 226 LEU A N 1
ATOM 1192 C CA . LEU A 1 183 ? 7.683 13.916 -11.611 1.00 13.38 226 LEU A CA 1
ATOM 1193 C C . LEU A 1 183 ? 8.954 13.777 -12.427 1.00 16.40 226 LEU A C 1
ATOM 1194 O O . LEU A 1 183 ? 9.798 12.964 -12.124 1.00 20.65 226 LEU A O 1
ATOM 1199 N N . ASN A 1 184 ? 9.139 14.553 -13.472 1.00 13.64 227 ASN A N 1
ATOM 1200 C CA . ASN A 1 184 ? 10.263 14.333 -14.388 1.00 13.11 227 ASN A CA 1
ATOM 1201 C C . ASN A 1 184 ? 11.351 15.382 -14.272 1.00 13.65 227 ASN A C 1
ATOM 1202 O O . ASN A 1 184 ? 11.180 16.511 -14.758 1.00 15.06 227 ASN A O 1
ATOM 1207 N N . PRO A 1 185 ? 12.448 15.090 -13.597 1.00 14.03 228 PRO A N 1
ATOM 1208 C CA . PRO A 1 185 ? 13.469 16.120 -13.355 1.00 15.81 228 PRO A CA 1
ATOM 1209 C C . PRO A 1 185 ? 14.278 16.391 -14.611 1.00 15.88 228 PRO A C 1
ATOM 1210 O O . PRO A 1 185 ? 14.576 15.489 -15.401 1.00 15.85 228 PRO A O 1
ATOM 1214 N N . ASN A 1 186 ? 14.646 17.640 -14.770 1.00 16.53 229 ASN A N 1
ATOM 1215 C CA . ASN A 1 186 ? 15.505 18.048 -15.866 1.00 17.61 229 ASN A CA 1
ATOM 1216 C C . ASN A 1 186 ? 14.997 17.524 -17.201 1.00 18.35 229 ASN A C 1
ATOM 1217 O O . ASN A 1 186 ? 15.761 17.059 -18.030 1.00 19.56 229 ASN A O 1
ATOM 1222 N N . TRP A 1 187 ? 13.685 17.644 -17.424 1.00 18.14 230 TRP A N 1
ATOM 1223 C CA . TRP A 1 187 ? 13.041 17.142 -18.636 1.00 17.97 230 TRP A CA 1
ATOM 1224 C C . TRP A 1 187 ? 13.186 18.156 -19.764 1.00 19.41 230 TRP A C 1
ATOM 1225 O O . TRP A 1 187 ? 12.916 19.338 -19.573 1.00 21.97 230 TRP A O 1
ATOM 1236 N N . ASN A 1 188 ? 13.546 17.692 -20.950 1.00 19.79 231 ASN A N 1
ATOM 1237 C CA . ASN A 1 188 ? 13.671 18.564 -22.115 1.00 21.31 231 ASN A CA 1
ATOM 1238 C C . ASN A 1 188 ? 12.726 18.015 -23.158 1.00 19.84 231 ASN A C 1
ATOM 1239 O O . ASN A 1 188 ? 12.975 16.943 -23.715 1.00 20.05 231 ASN A O 1
ATOM 1244 N N . SER A 1 189 ? 11.630 18.729 -23.406 1.00 20.00 232 SER A N 1
ATOM 1245 C CA . SER A 1 189 ? 10.621 18.196 -24.297 1.00 20.51 232 SER A CA 1
ATOM 1246 C C . SER A 1 189 ? 11.065 18.152 -25.752 1.00 20.34 232 SER A C 1
ATOM 1247 O O . SER A 1 189 ? 10.526 17.357 -26.532 1.00 21.24 232 SER A O 1
ATOM 1250 N N . GLN A 1 190 ? 12.020 18.982 -26.162 1.00 20.45 233 GLN A N 1
ATOM 1251 C CA . GLN A 1 190 ? 12.506 18.887 -27.538 1.00 22.76 233 GLN A CA 1
ATOM 1252 C C . GLN A 1 190 ? 13.157 17.534 -27.784 1.00 22.86 233 GLN A C 1
ATOM 1253 O O . GLN A 1 190 ? 13.014 16.939 -28.863 1.00 23.63 233 GLN A O 1
ATOM 1255 N N . ASP A 1 191 ? 13.871 17.027 -26.797 1.00 22.47 234 ASP A N 1
ATOM 1256 C CA . ASP A 1 191 ? 14.522 15.742 -26.936 1.00 24.09 234 ASP A CA 1
ATOM 1257 C C . ASP A 1 191 ? 13.587 14.602 -26.584 1.00 22.60 234 ASP A C 1
ATOM 1258 O O . ASP A 1 191 ? 13.609 13.548 -27.259 1.00 23.42 234 ASP A O 1
ATOM 1270 N N . GLY A 1 193 ? 10.045 14.635 -25.762 1.00 17.99 236 GLY A N 1
ATOM 1271 C CA . GLY A 1 193 ? 8.628 14.729 -26.042 1.00 16.86 236 GLY A CA 1
ATOM 1272 C C . GLY A 1 193 ? 7.812 14.699 -24.759 1.00 15.81 236 GLY A C 1
ATOM 1273 O O . GLY A 1 193 ? 8.161 15.348 -23.772 1.00 16.16 236 GLY A O 1
ATOM 1274 N N . GLY A 1 194 ? 6.704 13.979 -24.803 1.00 15.15 237 GLY A N 1
ATOM 1275 C CA . GLY A 1 194 ? 5.857 13.807 -23.629 1.00 13.71 237 GLY A CA 1
ATOM 1276 C C . GLY A 1 194 ? 5.149 15.049 -23.110 1.00 13.15 237 GLY A C 1
ATOM 1277 O O . GLY A 1 194 ? 4.668 15.029 -21.964 1.00 13.92 237 GLY A O 1
ATOM 1278 N N . GLN A 1 195 ? 4.994 16.105 -23.900 1.00 13.42 238 GLN A N 1
ATOM 1279 C CA . GLN A 1 195 ? 4.197 17.230 -23.434 1.00 13.52 238 GLN A CA 1
ATOM 1280 C C . GLN A 1 195 ? 2.728 16.833 -23.378 1.00 12.80 238 GLN A C 1
ATOM 1281 O O . GLN A 1 195 ? 2.258 15.977 -24.127 1.00 13.73 238 GLN A O 1
ATOM 1287 N N A LEU A 1 196 ? 1.999 17.484 -22.476 0.50 12.88 239 LEU A N 1
ATOM 1288 N N B LEU A 1 196 ? 1.999 17.471 -22.470 0.50 13.00 239 LEU A N 1
ATOM 1289 C CA A LEU A 1 196 ? 0.546 17.445 -22.478 0.50 12.74 239 LEU A CA 1
ATOM 1290 C CA B LEU A 1 196 ? 0.548 17.425 -22.499 0.50 13.09 239 LEU A CA 1
ATOM 1291 C C A LEU A 1 196 ? 0.086 18.602 -23.352 0.50 13.48 239 LEU A C 1
ATOM 1292 C C B LEU A 1 196 ? 0.092 18.593 -23.358 0.50 13.60 239 LEU A C 1
ATOM 1293 O O A LEU A 1 196 ? 0.418 19.758 -23.074 0.50 14.93 239 LEU A O 1
ATOM 1294 O O B LEU A 1 196 ? 0.442 19.743 -23.080 0.50 14.96 239 LEU A O 1
ATOM 1303 N N . TRP A 1 197 ? -0.642 18.278 -24.400 1.00 13.72 240 TRP A N 1
ATOM 1304 C CA . TRP A 1 197 ? -1.223 19.300 -25.274 1.00 14.14 240 TRP A CA 1
ATOM 1305 C C . TRP A 1 197 ? -2.713 19.408 -24.975 1.00 14.01 240 TRP A C 1
ATOM 1306 O O . TRP A 1 197 ? -3.442 18.427 -25.111 1.00 15.37 240 TRP A O 1
ATOM 1317 N N . LEU A 1 198 ? -3.114 20.551 -24.476 1.00 13.58 241 LEU A N 1
ATOM 1318 C CA . LEU A 1 198 ? -4.480 20.825 -24.100 1.00 14.77 241 LEU A CA 1
ATOM 1319 C C . LEU A 1 198 ? -5.133 21.764 -25.117 1.00 15.35 241 LEU A C 1
ATOM 1320 O O . LEU A 1 198 ? -4.507 22.692 -25.606 1.00 16.50 241 LEU A O 1
ATOM 1325 N N . TYR A 1 199 ? -6.406 21.526 -25.404 1.00 15.30 242 TYR A N 1
ATOM 1326 C CA . TYR A 1 199 ? -7.142 22.323 -26.388 1.00 17.19 242 TYR A CA 1
ATOM 1327 C C . TYR A 1 199 ? -8.351 22.926 -25.693 1.00 20.73 242 TYR A C 1
ATOM 1328 O O . TYR A 1 199 ? -9.457 22.398 -25.812 1.00 23.16 242 TYR A O 1
ATOM 1337 N N . PRO A 1 200 ? -8.175 23.981 -24.922 1.00 23.21 243 PRO A N 1
ATOM 1338 C CA . PRO A 1 200 ? -9.319 24.514 -24.162 1.00 27.12 243 PRO A CA 1
ATOM 1339 C C . PRO A 1 200 ? -10.467 24.915 -25.093 1.00 31.49 243 PRO A C 1
ATOM 1340 O O . PRO A 1 200 ? -10.255 25.557 -26.116 1.00 31.77 243 PRO A O 1
ATOM 1344 N N . ASN A 1 201 ? -11.686 24.516 -24.737 1.00 34.52 244 ASN A N 1
ATOM 1345 C CA . A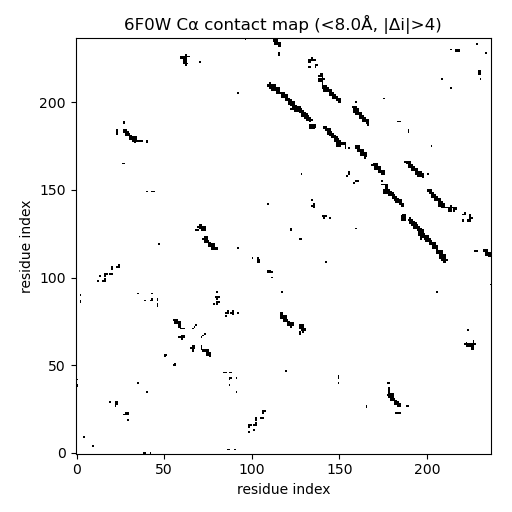SN A 1 201 ? -12.853 24.646 -25.622 1.00 37.44 244 ASN A CA 1
ATOM 1346 C C . ASN A 1 201 ? -13.100 26.077 -26.066 1.00 39.61 244 ASN A C 1
ATOM 1347 O O . ASN A 1 201 ? -13.601 26.305 -27.171 1.00 41.58 244 ASN A O 1
ATOM 1349 N N . GLU A 1 203 ? -11.261 28.470 -26.946 1.00 42.41 246 GLU A N 1
ATOM 1350 C CA . GLU A 1 203 ? -10.066 28.934 -27.641 1.00 41.81 246 GLU A CA 1
ATOM 1351 C C . GLU A 1 203 ? -9.823 28.134 -28.922 1.00 41.49 246 GLU A C 1
ATOM 1352 O O . GLU A 1 203 ? -10.321 27.007 -29.082 1.00 42.50 246 GLU A O 1
ATOM 1354 N N . ASN A 1 204 ? -9.057 28.738 -29.835 1.00 39.85 247 ASN A N 1
ATOM 1355 C CA . ASN A 1 204 ? -8.654 28.085 -31.075 1.00 37.12 247 ASN A CA 1
ATOM 1356 C C . ASN A 1 204 ? -7.142 27.893 -31.047 1.00 36.91 247 ASN A C 1
ATOM 1357 O O . ASN A 1 204 ? -6.421 28.415 -31.906 1.00 39.34 247 ASN A O 1
ATOM 1359 N N . LYS A 1 205 ? -6.642 27.158 -30.051 1.00 33.71 248 LYS A N 1
ATOM 1360 C CA . LYS A 1 205 ? -5.220 27.172 -29.801 1.00 31.01 248 LYS A CA 1
ATOM 1361 C C . LYS A 1 205 ? -4.868 25.977 -28.932 1.00 27.65 248 LYS A C 1
ATOM 1362 O O . LYS A 1 205 ? -5.689 25.479 -28.167 1.00 28.73 248 LYS A O 1
ATOM 1364 N N . VAL A 1 206 ? -3.658 25.534 -29.068 1.00 23.36 249 VAL A N 1
ATOM 1365 C CA . VAL A 1 206 ? -3.139 24.458 -28.222 1.00 20.72 249 VAL A CA 1
ATOM 1366 C C . VAL A 1 206 ? -2.296 25.088 -27.127 1.00 19.26 249 VAL A C 1
ATOM 1367 O O . VAL A 1 206 ? -1.604 26.095 -27.350 1.00 21.16 249 VAL A O 1
ATOM 1371 N N . VAL A 1 207 ? -2.391 24.535 -25.926 1.00 16.65 250 VAL A N 1
ATOM 1372 C CA . VAL A 1 207 ? -1.539 24.908 -24.810 1.00 16.69 250 VAL A CA 1
ATOM 1373 C C . VAL A 1 207 ? -0.611 23.728 -24.557 1.00 15.49 250 VAL A C 1
ATOM 1374 O O . VAL A 1 207 ? -1.076 22.610 -24.304 1.00 15.78 250 VAL A O 1
ATOM 1378 N N . LYS A 1 208 ? 0.682 23.934 -24.741 1.00 15.54 251 LYS A N 1
ATOM 1379 C CA . LYS A 1 208 ? 1.671 22.857 -24.673 1.00 16.05 251 LYS A CA 1
ATOM 1380 C C . LYS A 1 208 ? 2.316 22.927 -23.312 1.00 16.04 251 LYS A C 1
ATOM 1381 O O . LYS A 1 208 ? 2.940 23.921 -22.962 1.00 18.53 251 LYS A O 1
ATOM 1387 N N . ILE A 1 209 ? 2.152 21.877 -22.532 1.00 14.27 252 ILE A N 1
ATOM 1388 C CA . ILE A 1 209 ? 2.578 21.887 -21.144 1.00 14.74 252 ILE A CA 1
ATOM 1389 C C . ILE A 1 209 ? 3.674 20.833 -20.934 1.00 14.19 252 ILE A C 1
ATOM 1390 O O . ILE A 1 209 ? 3.455 19.653 -21.163 1.00 13.86 252 ILE A O 1
ATOM 1395 N N . ASP A 1 210 ? 4.836 21.268 -20.472 1.00 14.58 253 ASP A N 1
ATOM 1396 C CA . ASP A 1 210 ? 5.924 20.348 -20.170 1.00 15.45 253 ASP A CA 1
ATOM 1397 C C . ASP A 1 210 ? 5.646 19.592 -18.873 1.00 13.25 253 ASP A C 1
ATOM 1398 O O . ASP A 1 210 ? 5.199 20.210 -17.876 1.00 13.48 253 ASP A O 1
ATOM 1403 N N . PRO A 1 211 ? 5.951 18.281 -18.831 1.00 12.71 254 PRO A N 1
ATOM 1404 C CA . PRO A 1 211 ? 5.655 17.455 -17.651 1.00 13.65 254 PRO A CA 1
ATOM 1405 C C . PRO A 1 211 ? 6.766 17.553 -16.615 1.00 13.61 254 PRO A C 1
ATOM 1406 O O . PRO A 1 211 ? 7.330 16.541 -16.172 1.00 13.42 254 PRO A O 1
ATOM 1410 N N . ILE A 1 212 ? 7.043 18.772 -16.158 1.00 13.36 255 ILE A N 1
ATOM 1411 C CA . ILE A 1 212 ? 8.236 19.030 -15.351 1.00 14.94 255 ILE A CA 1
ATOM 1412 C C . ILE A 1 212 ? 8.006 18.652 -13.882 1.00 13.56 255 ILE A C 1
ATOM 1413 O O . ILE A 1 212 ? 6.903 18.758 -13.314 1.00 13.31 255 ILE A O 1
ATOM 1418 N N . PHE A 1 213 ? 9.087 18.229 -13.265 1.00 15.17 256 PHE A N 1
ATOM 1419 C CA . PHE A 1 213 ? 9.138 17.844 -11.864 1.00 14.21 256 PHE A CA 1
ATOM 1420 C C . PHE A 1 213 ? 8.471 18.888 -10.980 1.00 13.53 256 PHE A C 1
ATOM 1421 O O . PHE A 1 213 ? 8.762 20.092 -11.069 1.00 14.70 256 PHE A O 1
ATOM 1429 N N . ASP A 1 214 ? 7.561 18.404 -10.150 1.00 11.97 257 ASP A N 1
ATOM 1430 C CA . ASP A 1 214 ? 6.919 19.172 -9.081 1.00 12.51 257 ASP A CA 1
ATOM 1431 C C . ASP A 1 214 ? 5.878 20.171 -9.616 1.00 12.22 257 ASP A C 1
ATOM 1432 O O . ASP A 1 214 ? 5.439 21.056 -8.896 1.00 14.07 257 ASP A O 1
ATOM 1437 N N . ARG A 1 215 ? 5.409 19.991 -10.844 1.00 10.62 258 ARG A N 1
ATOM 1438 C CA . ARG A 1 215 ? 4.338 20.797 -11.388 1.00 11.24 258 ARG A CA 1
ATOM 1439 C C . ARG A 1 215 ? 2.987 20.113 -11.186 1.00 11.31 258 ARG A C 1
ATOM 1440 O O . ARG A 1 215 ? 2.817 18.934 -11.476 1.00 11.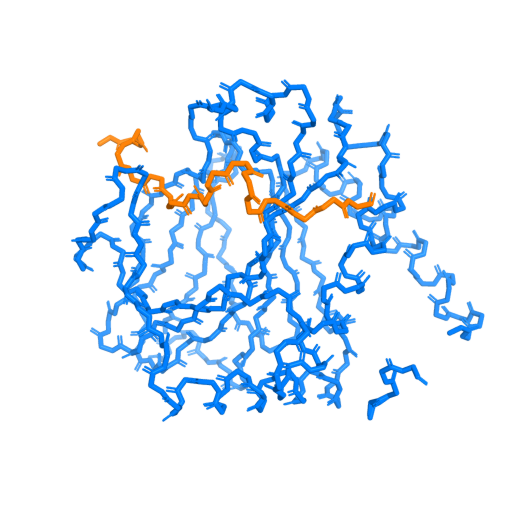70 258 ARG A O 1
ATOM 1448 N N . LEU A 1 216 ? 2.025 20.889 -10.720 1.00 11.04 259 LEU A N 1
ATOM 1449 C CA . LEU A 1 216 ? 0.634 20.486 -10.596 1.00 11.01 259 LEU A CA 1
ATOM 1450 C C . LEU A 1 216 ? -0.181 21.136 -11.701 1.00 11.25 259 LEU A C 1
ATOM 1451 O O . LEU A 1 216 ? -0.041 22.318 -11.947 1.00 12.92 259 LEU A O 1
ATOM 1456 N N . LEU A 1 217 ? -1.018 20.366 -12.351 1.00 10.96 260 LEU A N 1
ATOM 1457 C CA . LEU A 1 217 ? -1.907 20.832 -13.377 1.00 10.98 260 LEU A CA 1
ATOM 1458 C C . LEU A 1 217 ? -3.332 20.421 -13.021 1.00 10.75 260 LEU A C 1
ATOM 1459 O O . LEU A 1 217 ? -3.577 19.241 -12.740 1.00 10.87 260 LEU A O 1
ATOM 1464 N N . LEU A 1 218 ? -4.273 21.353 -13.085 1.00 9.49 261 LEU A N 1
ATOM 1465 C CA . LEU A 1 218 ? -5.693 21.080 -12.876 1.00 10.06 261 LEU A CA 1
ATOM 1466 C C . LEU A 1 218 ? -6.479 21.519 -14.116 1.00 9.86 261 LEU A C 1
ATOM 1467 O O . LEU A 1 218 ? -6.187 22.573 -14.674 1.00 10.52 261 LEU A O 1
ATOM 1472 N N . PHE A 1 219 ? -7.490 20.752 -14.515 1.00 10.14 262 PHE A N 1
ATOM 1473 C CA . PHE A 1 219 ? -8.366 21.164 -15.607 1.00 10.81 262 PHE A CA 1
ATOM 1474 C C . PHE A 1 219 ? -9.704 20.459 -15.489 1.00 9.89 262 PHE A C 1
ATOM 1475 O O . PHE A 1 219 ? -9.802 19.356 -14.948 1.00 10.53 262 PHE A O 1
ATOM 1483 N N . TRP A 1 220 ? -10.738 21.112 -16.005 1.00 10.48 263 TRP A N 1
ATOM 1484 C CA . TRP A 1 220 ? -12.044 20.449 -16.066 1.00 11.26 263 TRP A CA 1
ATOM 1485 C C . TRP A 1 220 ? -11.942 19.157 -16.875 1.00 10.69 263 TRP A C 1
ATOM 1486 O O . TRP A 1 220 ? -11.448 19.160 -18.003 1.00 11.84 263 TRP A O 1
ATOM 1497 N N . SER A 1 221 ? -12.516 18.075 -16.345 1.00 11.17 264 SER A N 1
ATOM 1498 C CA . SER A 1 221 ? -12.425 16.762 -16.950 1.00 11.80 264 SER A CA 1
ATOM 1499 C C . SER A 1 221 ? -13.345 16.572 -18.149 1.00 12.84 264 SER A C 1
ATOM 1500 O O . SER A 1 221 ? -13.161 15.595 -18.888 1.00 12.31 264 SER A O 1
ATOM 1503 N N . ASP A 1 222 ? -14.373 17.417 -18.339 1.00 12.41 265 ASP A N 1
ATOM 1504 C CA . ASP A 1 222 ? -15.384 17.138 -19.340 1.00 14.59 265 ASP A CA 1
ATOM 1505 C C . ASP A 1 222 ? -14.955 17.616 -20.731 1.00 14.95 265 ASP A C 1
ATOM 1506 O O . ASP A 1 222 ? -13.768 17.842 -21.002 1.00 14.66 265 ASP A O 1
ATOM 1511 N N . ARG A 1 223 ? -15.937 17.726 -21.624 1.00 16.52 266 ARG A N 1
ATOM 151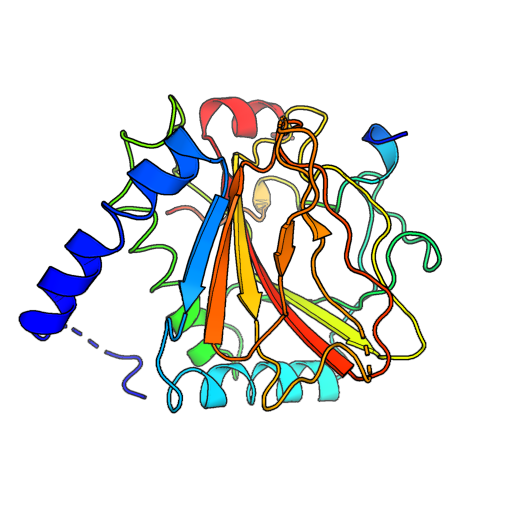2 C CA . ARG A 1 223 ? -15.658 17.981 -23.038 1.00 18.67 266 ARG A CA 1
ATOM 1513 C C . ARG A 1 223 ? -15.057 19.353 -23.308 1.00 19.27 266 ARG A C 1
ATOM 1514 O O . ARG A 1 223 ? -14.605 19.601 -24.431 1.00 21.39 266 ARG A O 1
ATOM 1522 N N . ARG A 1 224 ? -14.970 20.216 -22.302 1.00 18.82 267 ARG A N 1
ATOM 1523 C CA . ARG A 1 224 ? -14.282 21.486 -22.470 1.00 18.41 267 ARG A CA 1
ATOM 1524 C C . ARG A 1 224 ? -12.795 21.322 -22.751 1.00 17.63 267 ARG A C 1
ATOM 1525 O O . ARG A 1 224 ? -12.230 22.198 -23.421 1.00 19.93 267 ARG A O 1
ATOM 1533 N N . ASN A 1 225 ? -12.190 20.202 -22.360 1.00 15.62 268 ASN A N 1
ATOM 1534 C CA . ASN A 1 225 ? -10.727 20.067 -22.378 1.00 13.73 268 ASN A CA 1
ATOM 1535 C C . ASN A 1 225 ? -10.237 18.804 -23.055 1.00 12.68 268 ASN A C 1
ATOM 1536 O O . ASN A 1 225 ? -9.655 17.959 -22.390 1.00 12.46 268 ASN A O 1
ATOM 1541 N N . PRO A 1 226 ? -10.384 18.667 -24.355 1.00 13.76 269 PRO A N 1
ATOM 1542 C CA . PRO A 1 226 ? -9.624 17.629 -25.059 1.00 13.82 269 PRO A CA 1
ATOM 1543 C C . PRO A 1 226 ? -8.135 17.820 -24.838 1.00 12.64 269 PRO A C 1
ATOM 1544 O O . PRO A 1 226 ? -7.644 18.944 -24.760 1.00 13.75 269 PRO A O 1
ATOM 1548 N N . HIS A 1 227 ? -7.411 16.717 -24.751 1.00 11.90 270 HIS A N 1
ATOM 1549 C CA . HIS A 1 227 ? -5.961 16.774 -24.511 1.00 11.54 270 HIS A CA 1
ATOM 1550 C C . HIS A 1 227 ? -5.302 15.480 -24.964 1.00 12.53 270 HIS A C 1
ATOM 1551 O O . HIS A 1 227 ? -5.950 14.444 -25.132 1.00 12.71 270 HIS A O 1
ATOM 1558 N N A GLU A 1 228 ? -3.988 15.558 -25.198 0.70 13.75 271 GLU A N 1
ATOM 1559 N N B GLU A 1 228 ? -3.973 15.549 -25.104 0.30 13.76 271 GLU A N 1
ATOM 1560 C CA A GLU A 1 228 ? -3.227 14.390 -25.622 0.70 15.65 271 GLU A CA 1
ATOM 1561 C CA B GLU A 1 228 ? -3.163 14.489 -25.692 0.30 15.09 271 GLU A CA 1
ATOM 1562 C C A GLU A 1 228 ? -1.864 14.422 -24.957 0.70 13.93 271 GLU A C 1
ATOM 1563 C C B GLU A 1 228 ? -1.830 14.439 -24.960 0.30 14.13 271 GLU A C 1
ATOM 1564 O O A GLU A 1 228 ? -1.385 15.489 -24.590 0.70 14.82 271 GLU A O 1
ATOM 1565 O O B GLU A 1 228 ? -1.288 15.489 -24.618 0.30 14.94 271 GLU A O 1
ATOM 1576 N N . VAL A 1 229 ? -1.318 13.235 -24.675 1.00 12.89 272 VAL A N 1
ATOM 1577 C CA . VAL A 1 229 ? 0.065 13.091 -24.223 1.00 12.33 272 VAL A CA 1
ATOM 1578 C C . VAL A 1 229 ? 0.874 12.763 -25.461 1.00 13.25 272 VAL A C 1
ATOM 1579 O O . VAL A 1 229 ? 0.660 11.720 -26.093 1.00 13.50 272 VAL A O 1
ATOM 1583 N N . LYS A 1 230 ? 1.715 13.698 -25.871 1.00 13.82 273 LYS A N 1
ATOM 1584 C CA . LYS A 1 230 ? 2.546 13.479 -27.038 1.00 14.16 273 LYS A CA 1
ATOM 1585 C C . LYS A 1 230 ? 3.570 12.361 -26.807 1.00 13.94 273 LYS A C 1
ATOM 1586 O O . LYS A 1 230 ? 3.967 12.099 -25.681 1.00 13.56 273 LYS A O 1
ATOM 1592 N N . PRO A 1 231 ? 3.955 11.638 -27.854 1.00 15.61 274 PRO A N 1
ATOM 1593 C CA . PRO A 1 231 ? 4.918 10.541 -27.693 1.00 16.13 274 PRO A CA 1
ATOM 1594 C C . PRO A 1 231 ? 6.109 10.919 -26.802 1.00 14.65 274 PRO A C 1
ATOM 1595 O O . PRO A 1 231 ? 6.705 12.001 -26.942 1.00 15.56 274 PRO A O 1
ATOM 1599 N N . ALA A 1 232 ? 6.414 10.043 -25.839 1.00 15.10 275 ALA A N 1
ATOM 1600 C CA . ALA A 1 232 ? 7.527 10.227 -24.935 1.00 15.24 275 ALA A CA 1
ATOM 1601 C C . ALA A 1 232 ? 8.703 9.366 -25.373 1.00 15.65 275 ALA A C 1
ATOM 1602 O O . ALA A 1 232 ? 8.535 8.194 -25.708 1.00 16.08 275 ALA A O 1
ATOM 1604 N N . TYR A 1 233 ? 9.886 9.936 -25.290 1.00 15.57 276 TYR A N 1
ATOM 1605 C CA . TYR A 1 233 ? 11.109 9.274 -25.723 1.00 17.16 276 TYR A CA 1
ATOM 1606 C C . TYR A 1 233 ? 12.005 8.914 -24.553 1.00 18.86 276 TYR A C 1
ATOM 1607 O O . TYR A 1 233 ? 13.098 8.394 -24.772 1.00 20.84 276 TYR A O 1
ATOM 1616 N N . ALA A 1 234 ? 11.553 9.159 -23.333 1.00 17.95 277 ALA A N 1
ATOM 1617 C CA . ALA A 1 234 ? 12.217 8.758 -22.108 1.00 17.25 277 ALA A CA 1
ATOM 1618 C C . ALA A 1 234 ? 11.126 8.315 -21.142 1.00 15.40 277 ALA A C 1
ATOM 1619 O O . ALA A 1 234 ? 9.933 8.542 -21.389 1.00 16.07 277 ALA A O 1
ATOM 1621 N N . MET A 1 235 ? 11.511 7.685 -20.035 1.00 15.83 278 MET A N 1
ATOM 1622 C CA . MET A 1 235 ? 10.521 7.268 -19.040 1.00 15.01 278 MET A CA 1
ATOM 1623 C C . MET A 1 235 ? 9.854 8.508 -18.476 1.00 13.56 278 MET A C 1
ATOM 1624 O O . MET A 1 235 ? 10.528 9.407 -17.964 1.00 15.41 278 MET A O 1
ATOM 1629 N N . ARG A 1 236 ? 8.520 8.556 -18.517 1.00 12.71 279 ARG A N 1
ATOM 1630 C CA . ARG A 1 236 ? 7.774 9.752 -18.112 1.00 12.46 279 ARG A CA 1
ATOM 1631 C C . ARG A 1 236 ? 6.782 9.392 -17.016 1.00 12.02 279 ARG A C 1
ATOM 1632 O O . ARG A 1 236 ? 5.895 8.585 -17.243 1.00 13.21 279 ARG A O 1
ATOM 1640 N N . TYR A 1 237 ? 6.917 10.032 -15.869 1.00 11.43 280 TYR A N 1
ATOM 1641 C CA . TYR A 1 237 ? 6.158 9.680 -14.676 1.00 11.49 280 TYR A CA 1
ATOM 1642 C C . TYR A 1 237 ? 5.210 10.811 -14.284 1.00 11.21 280 TYR A C 1
ATOM 1643 O O . TYR A 1 237 ? 5.569 11.985 -14.352 1.00 11.61 280 TYR A O 1
ATOM 1652 N N . ALA A 1 238 ? 4.046 10.434 -13.755 1.00 11.17 281 ALA A N 1
ATOM 1653 C CA . ALA A 1 238 ? 3.054 11.400 -13.273 1.00 11.30 281 ALA A CA 1
ATOM 1654 C C . ALA A 1 238 ? 2.082 10.666 -12.361 1.00 11.36 281 ALA A C 1
ATOM 1655 O O . ALA A 1 238 ? 1.964 9.444 -12.413 1.00 12.14 281 ALA A O 1
ATOM 1657 N N . ILE A 1 239 ? 1.388 11.431 -11.530 1.00 10.07 282 ILE A N 1
ATOM 1658 C CA . ILE A 1 239 ? 0.286 10.908 -10.710 1.00 9.12 282 ILE A CA 1
ATOM 1659 C C . ILE A 1 239 ? -0.971 11.712 -11.031 1.00 9.67 282 ILE A C 1
ATOM 1660 O O . ILE A 1 239 ? -0.899 12.947 -11.097 1.00 10.01 282 ILE A O 1
ATOM 1665 N N . THR A 1 240 ? -2.097 11.041 -11.220 1.00 9.24 283 THR A N 1
ATOM 1666 C CA . THR A 1 240 ? -3.383 11.664 -11.458 1.00 8.94 283 THR A CA 1
ATOM 1667 C C . THR A 1 240 ? -4.357 11.396 -10.323 1.00 10.25 283 THR A C 1
ATOM 1668 O O . THR A 1 240 ? -4.434 10.284 -9.779 1.00 9.70 283 THR A O 1
ATOM 1672 N N . LEU A 1 241 ? -5.118 12.425 -9.958 1.00 10.37 284 LEU A N 1
ATOM 1673 C CA . LEU A 1 241 ? -6.263 12.328 -9.075 1.00 10.70 284 LEU A CA 1
ATOM 1674 C C . LEU A 1 241 ? -7.451 12.936 -9.834 1.00 11.43 284 LEU A C 1
ATOM 1675 O O . LEU A 1 241 ? -7.349 14.065 -10.345 1.00 12.99 284 LEU A O 1
ATOM 1680 N N . TRP A 1 242 ? -8.546 12.203 -9.938 1.00 10.38 285 TRP A N 1
ATOM 1681 C CA . TRP A 1 242 ? -9.774 12.721 -10.490 1.00 9.95 285 TRP A CA 1
ATOM 1682 C C . TRP A 1 242 ? -10.756 12.954 -9.349 1.00 9.88 285 TRP A C 1
ATOM 1683 O O . TRP A 1 242 ? -11.047 12.039 -8.576 1.00 11.50 285 TRP A O 1
ATOM 1694 N N . TYR A 1 243 ? -11.258 14.190 -9.232 1.00 10.08 286 TYR A N 1
ATOM 1695 C CA . TYR A 1 243 ? -12.238 14.564 -8.233 1.00 10.03 286 TYR A CA 1
ATOM 1696 C C . TYR A 1 243 ? -13.641 14.494 -8.841 1.00 11.42 286 TYR A C 1
ATOM 1697 O O . TYR A 1 243 ? -13.865 14.891 -9.993 1.00 13.91 286 TYR A O 1
ATOM 1706 N N . PHE A 1 244 ? -14.573 13.962 -8.067 1.00 11.04 287 PHE A N 1
ATOM 1707 C CA . PHE A 1 244 ? -15.947 13.707 -8.513 1.00 12.93 287 PHE A CA 1
ATOM 1708 C C . PHE A 1 244 ? -16.890 14.798 -8.061 1.00 14.50 287 PHE A C 1
ATOM 1709 O O . PHE A 1 244 ? -16.818 15.266 -6.929 1.00 16.84 287 PHE A O 1
ATOM 1717 N N . ASP A 1 245 ? -17.879 15.081 -8.906 1.00 15.20 288 ASP A N 1
ATOM 1718 C CA . ASP A 1 245 ? -19.071 15.842 -8.529 1.00 16.12 288 ASP A CA 1
ATOM 1719 C C . ASP A 1 245 ? -20.128 14.866 -8.015 1.00 15.57 288 ASP A C 1
ATOM 1720 O O . ASP A 1 245 ? -20.545 13.968 -8.731 1.00 15.81 288 ASP A O 1
ATOM 1725 N N . GLU A 1 246 ? -20.524 15.025 -6.765 1.00 16.65 289 GLU A N 1
ATOM 1726 C CA . GLU A 1 246 ? -21.339 14.007 -6.102 1.00 18.70 289 GLU A CA 1
ATOM 1727 C C . GLU A 1 246 ? -22.603 13.647 -6.884 1.00 17.86 289 GLU A C 1
ATOM 1728 O O . GLU A 1 246 ? -22.929 12.471 -7.055 1.00 17.76 289 GLU A O 1
ATOM 1734 N N . LYS A 1 247 ? -23.306 14.642 -7.392 1.00 16.87 290 LYS A N 1
ATOM 1735 C CA . LYS A 1 247 ? -24.584 14.342 -8.036 1.00 17.15 290 LYS A CA 1
ATOM 1736 C C . LYS A 1 247 ? -24.368 13.549 -9.321 1.00 16.21 290 LYS A C 1
ATOM 1737 O O . LYS A 1 247 ? -25.138 12.629 -9.625 1.00 16.92 290 LYS A O 1
ATOM 1743 N N . GLU A 1 248 ? -23.357 13.915 -10.116 1.00 15.07 291 GLU A N 1
ATOM 1744 C CA . GLU A 1 248 ? -23.111 13.165 -11.330 1.00 14.83 291 GLU A CA 1
ATOM 1745 C C . GLU A 1 248 ? -22.552 11.781 -11.021 1.00 14.21 291 GLU A C 1
ATOM 1746 O O . GLU A 1 248 ? -22.928 10.800 -11.692 1.00 14.71 291 GLU A O 1
ATOM 1752 N N . ARG A 1 249 ? -21.648 11.693 -10.041 1.00 14.37 292 ARG A N 1
ATOM 1753 C CA . ARG A 1 249 ? -21.027 10.401 -9.727 1.00 14.25 292 ARG A CA 1
ATOM 1754 C C . ARG A 1 249 ? -22.056 9.350 -9.295 1.00 15.14 292 ARG A C 1
ATOM 1755 O O . ARG A 1 249 ? -21.865 8.137 -9.516 1.00 16.13 292 ARG A O 1
ATOM 1763 N N . ALA A 1 250 ? -23.164 9.783 -8.708 1.00 15.73 293 ALA A N 1
ATOM 1764 C CA . ALA A 1 250 ? -24.183 8.839 -8.300 1.00 16.70 293 ALA A CA 1
ATOM 1765 C C . ALA A 1 250 ? -24.674 7.982 -9.467 1.00 16.35 293 ALA A C 1
ATOM 1766 O O . ALA A 1 250 ? -24.980 6.803 -9.285 1.00 17.83 293 ALA A O 1
ATOM 1768 N N . LEU A 1 251 ? -24.686 8.535 -10.684 1.00 15.80 294 LEU A N 1
ATOM 1769 C CA . LEU A 1 251 ? -25.210 7.814 -11.832 1.00 15.77 294 LEU A CA 1
ATOM 1770 C C . LEU A 1 251 ? -24.436 6.544 -12.112 1.00 16.95 294 LEU A C 1
ATOM 1771 O O . LEU A 1 251 ? -24.938 5.679 -12.845 1.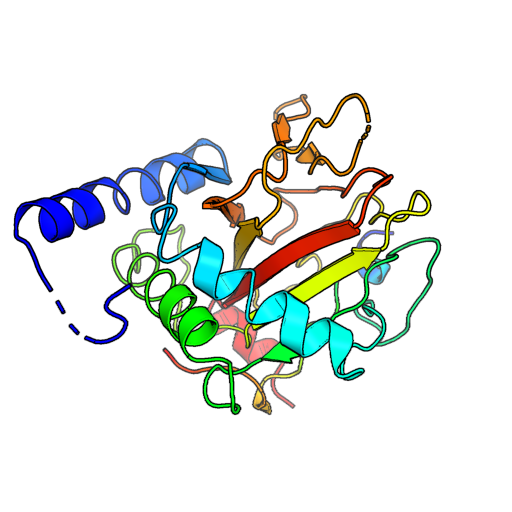00 18.52 294 LEU A O 1
ATOM 1776 N N . SER A 1 252 ? -23.178 6.453 -11.653 1.00 16.72 295 SER A N 1
ATOM 1777 C CA . SER A 1 252 ? -22.308 5.302 -11.897 1.00 18.82 295 SER A CA 1
ATOM 1778 C C . SER A 1 252 ? -22.470 4.192 -10.874 1.00 20.69 295 SER A C 1
ATOM 1779 O O . SER A 1 252 ? -21.831 3.133 -11.006 1.00 22.39 295 SER A O 1
ATOM 1782 N N . SER A 1 253 ? -23.271 4.386 -9.846 1.00 22.50 296 SER A N 1
ATOM 1783 C CA . SER A 1 253 ? -23.344 3.363 -8.806 1.00 27.60 296 SER A CA 1
ATOM 1784 C C . SER A 1 253 ? -23.956 2.074 -9.346 1.00 30.65 296 SER A C 1
ATOM 1785 O O . SER A 1 253 ? -24.778 2.078 -10.262 1.00 30.85 296 SER A O 1
ATOM 1788 N N . GLN A 1 254 ? -23.509 0.952 -8.784 1.00 34.11 297 GLN A N 1
ATOM 1789 C CA . GLN A 1 254 ? -23.877 -0.353 -9.323 1.00 39.08 297 GLN A CA 1
ATOM 1790 C C . GLN A 1 254 ? -24.094 -1.363 -8.206 1.00 41.74 297 GLN A C 1
ATOM 1791 O O . GLN A 1 254 ? -25.080 -2.116 -8.226 1.00 43.44 297 GLN A O 1
ATOM 1793 N N . ASP B 2 4 ? -13.957 7.487 -31.709 1.00 36.21 480 ASP S N 1
ATOM 1794 C CA . ASP B 2 4 ? -14.696 8.623 -31.157 1.00 35.45 480 ASP S CA 1
ATOM 1795 C C . ASP B 2 4 ? -14.330 8.796 -29.691 1.00 33.96 480 ASP S C 1
ATOM 1796 O O . ASP B 2 4 ? -13.789 7.858 -29.068 1.00 34.82 480 ASP S O 1
ATOM 1798 N N . TYR B 2 5 ? -14.612 9.983 -29.134 1.00 30.87 481 TYR S N 1
ATOM 1799 C CA . TYR B 2 5 ? -14.204 10.262 -27.756 1.00 27.35 481 TYR S CA 1
ATOM 1800 C C . TYR B 2 5 ? -14.835 9.294 -26.759 1.00 26.50 481 TYR S C 1
ATOM 1801 O O . TYR B 2 5 ? -14.264 9.032 -25.695 1.00 24.44 481 TYR S O 1
ATOM 1810 N N . ASP B 2 6 ? -15.988 8.732 -27.085 1.00 29.62 482 ASP S N 1
ATOM 1811 C CA . ASP B 2 6 ? -16.658 7.855 -26.133 1.00 33.57 482 ASP S CA 1
ATOM 1812 C C . ASP B 2 6 ? -15.782 6.654 -25.776 1.00 32.96 482 ASP S C 1
ATOM 1813 O O . ASP B 2 6 ? -15.685 6.264 -24.606 1.00 34.98 482 ASP S O 1
ATOM 1818 N N . ASP B 2 7 ? -15.113 6.071 -26.759 1.00 31.51 483 ASP S N 1
ATOM 1819 C CA . ASP B 2 7 ? -14.286 4.897 -26.508 1.00 32.04 483 ASP S CA 1
ATOM 1820 C C . ASP B 2 7 ? -12.872 5.229 -26.049 1.00 27.31 483 ASP S C 1
ATOM 1821 O O . ASP B 2 7 ? -12.148 4.308 -25.656 1.00 27.61 483 ASP S O 1
ATOM 1826 N N . LEU B 2 8 ? -12.467 6.500 -26.059 1.00 22.97 484 LEU S N 1
ATOM 1827 C CA . LEU B 2 8 ? -11.090 6.863 -25.748 1.00 19.91 484 LEU S CA 1
ATOM 1828 C C . LEU B 2 8 ? -10.879 7.320 -24.321 1.00 17.22 484 LEU S C 1
ATOM 1829 O O . LEU B 2 8 ? -9.751 7.600 -23.940 1.00 16.81 484 LEU S O 1
ATOM 1834 N N . ALA B 2 9 ? -11.923 7.389 -23.516 1.00 16.26 485 ALA S N 1
ATOM 1835 C CA . ALA B 2 9 ? -11.777 7.934 -22.189 1.00 15.72 485 ALA S CA 1
ATOM 1836 C C . ALA B 2 9 ? -10.966 6.993 -21.298 1.00 15.10 485 ALA S C 1
ATOM 1837 O O . ALA B 2 9 ? -11.128 5.776 -21.375 1.00 15.62 485 ALA S O 1
ATOM 1839 N N . PRO B 2 10 ? -10.157 7.532 -20.388 1.00 13.99 486 PRO S N 1
ATOM 1840 C CA . PRO B 2 10 ? -9.400 6.668 -19.477 1.00 13.38 486 PRO S CA 1
ATOM 1841 C C . PRO B 2 10 ? -10.335 5.982 -18.483 1.00 13.75 486 PRO S C 1
ATOM 1842 O O . PRO B 2 10 ? -11.222 6.593 -17.898 1.00 15.86 486 PRO S O 1
ATOM 1846 N N . PHE B 2 11 ? -10.062 4.720 -18.203 1.00 13.09 487 PHE S N 1
ATOM 1847 C CA . PHE B 2 11 ? -10.884 3.956 -17.269 1.00 14.28 487 PHE S CA 1
ATOM 1848 C C . PHE B 2 11 ? -10.898 4.579 -15.884 1.00 14.60 487 PHE S C 1
ATOM 1849 O O . PHE B 2 11 ? -9.876 5.029 -15.376 1.00 16.27 487 PHE S O 1
ATOM 1857 N N . VAL B 2 12 ? -12.064 4.593 -15.250 1.00 15.59 488 VAL S N 1
ATOM 1858 C CA . VAL B 2 12 ? -12.209 5.021 -13.871 1.00 17.33 488 VAL S CA 1
ATOM 1859 C C . VAL B 2 12 ? -12.760 3.837 -13.089 1.00 18.18 488 VAL S C 1
ATOM 1860 O O . VAL B 2 12 ? -13.783 3.270 -13.481 1.00 19.12 488 VAL S O 1
ATOM 1864 N N . PRO B 2 13 ? -12.147 3.440 -11.977 1.00 18.18 489 PRO S N 1
ATOM 1865 C CA . PRO B 2 13 ? -12.694 2.358 -11.185 1.00 18.84 489 PRO S CA 1
ATOM 1866 C C . PRO B 2 13 ? -14.090 2.705 -10.703 1.00 17.94 489 PRO S C 1
ATOM 1867 O O . PRO B 2 13 ? -14.401 3.884 -10.460 1.00 16.75 489 PRO S O 1
ATOM 1871 N N . PRO B 2 14 ? -14.945 1.707 -10.503 1.00 19.49 490 PRO S N 1
ATOM 1872 C CA . PRO B 2 14 ? -16.347 1.998 -10.129 1.00 20.21 490 PRO S CA 1
ATOM 1873 C C . PRO B 2 14 ? -16.472 2.500 -8.699 1.00 19.96 490 PRO S C 1
ATOM 1874 O O . PRO B 2 14 ? -15.493 2.529 -7.938 1.00 19.06 490 PRO S O 1
ATOM 1878 N N . PRO B 2 15 ? -17.662 2.940 -8.299 1.00 20.79 491 PRO S N 1
ATOM 1879 C CA . PRO B 2 15 ? -17.778 3.723 -7.063 1.00 21.56 491 PRO S CA 1
ATOM 1880 C C . PRO B 2 15 ? -17.340 3.017 -5.795 1.00 21.25 491 PRO S C 1
ATOM 1881 O O . PRO B 2 15 ? -16.969 3.700 -4.841 1.00 21.52 491 PRO S O 1
ATOM 1885 N N . SER B 2 16 ? -17.340 1.688 -5.745 1.00 22.11 492 SER S N 1
ATOM 1886 C CA . SER B 2 16 ? -16.852 1.026 -4.545 1.00 24.21 492 SER S CA 1
ATOM 1887 C C . SER B 2 16 ? -15.397 1.345 -4.231 1.00 22.83 492 SER S C 1
ATOM 1888 O O . SER B 2 16 ? -14.976 1.159 -3.085 1.00 25.00 492 SER S O 1
ATOM 1891 N N . PHE B 2 17 ? -14.635 1.846 -5.205 1.00 19.81 493 PHE S N 1
ATOM 1892 C CA . PHE B 2 17 ? -13.238 2.195 -5.032 1.00 19.67 493 PHE S CA 1
ATOM 1893 C C . PHE B 2 17 ? -13.031 3.679 -4.776 1.00 18.16 493 PHE S C 1
ATOM 1894 O O . PHE B 2 17 ? -11.886 4.122 -4.686 1.00 17.75 493 PHE S O 1
ATOM 1902 N N . ASP B 2 18 ? -14.092 4.471 -4.698 1.00 16.98 494 ASP S N 1
ATOM 1903 C CA . ASP B 2 18 ? -13.927 5.906 -4.512 1.00 16.63 494 ASP S CA 1
ATOM 1904 C C . ASP B 2 18 ? -13.437 6.214 -3.104 1.00 17.10 494 ASP S C 1
ATOM 1905 O O . ASP B 2 18 ? -13.788 5.538 -2.134 1.00 19.42 494 ASP S O 1
ATOM 1910 N N . ASN B 2 19 ? -12.664 7.286 -2.995 1.00 16.66 495 ASN S N 1
ATOM 1911 C CA . ASN B 2 19 ? -12.119 7.788 -1.752 1.00 17.49 495 ASN S CA 1
ATOM 1912 C C . ASN B 2 19 ? -12.982 8.952 -1.325 1.00 18.01 495 ASN S C 1
ATOM 1913 O O . ASN B 2 19 ? -13.014 9.975 -2.005 1.00 18.45 495 ASN S O 1
ATOM 1918 N N . ARG B 2 20 ? -13.665 8.803 -0.200 1.00 20.18 496 ARG S N 1
ATOM 1919 C CA . ARG B 2 20 ? -14.517 9.840 0.339 1.00 23.25 496 ARG S CA 1
ATOM 1920 C C . ARG B 2 20 ? -13.659 10.927 0.970 1.00 23.84 496 ARG S C 1
ATOM 1921 O O . ARG B 2 20 ? -12.703 10.638 1.697 1.00 25.28 496 ARG S O 1
ATOM 1926 N N . LEU B 2 21 ? -14.000 12.176 0.702 1.00 24.10 497 LEU S N 1
ATOM 1927 C CA . LEU B 2 21 ? -13.238 13.307 1.228 1.00 26.98 497 LEU S CA 1
ATOM 1928 C C . LEU B 2 21 ? -13.807 13.860 2.531 1.00 32.08 497 LEU S C 1
ATOM 1929 O O . LEU B 2 21 ? -15.010 13.870 2.698 1.00 35.40 497 LEU S O 1
#

Secondary structure (DSSP, 8-state):
------HHHHHHHHHHHHHHHHHHHHHSEEEESSSS-HHHHHHHHHHHHHHHHTT--EE--BTTTB--TTTB--EEEEE-S-STT-HHHHHHHHHHHHHHHHHTTSSTT--EEEEPPEEEEEEESTTEEEEEE-S-SS--SEEEEEEEE-BTT--TT----EEE-----S-EEE--BTT-EEEEE-STT--EEEEEESSEEEEEEEEEEEHHHHGGG--/-HHHHSBP---GGG-EE-

Sequence (237 aa):
CCDKTEKTWQLQKNERLSSNMMVVNQLNTNGFCIINNFLGSSSCCSTEVLQQQVLNLYQSGVFSNGQQLARNVSVNRIRGDKIIAWIGGDERGCEAIKYLSSSCVDSSLISSRCNGRLGNYMITGRTKCMVACYPGSGLGYIRHIIDNPNRDGRCVTVLYYLNPNWNSQDGGQLLWLYPNENKVVKIDPIFDRLLLFWSDRRNPHEEVKPAYAMRYAITLWYFDEKERALSSQDYDDLAPFVPPPSFDNRL